Protein AF-A0A5D2G403-F1 (afdb_monomer_lite)

pLDDT: mean 74.38, std 17.52, range [27.95, 93.44]

Structure (mmCIF, N/CA/C/O backbone):
data_AF-A0A5D2G403-F1
#
_entry.id   AF-A0A5D2G403-F1
#
loop_
_atom_site.group_PDB
_atom_site.id
_atom_site.type_symbol
_atom_site.label_atom_id
_atom_site.label_alt_id
_atom_site.label_comp_id
_atom_site.label_asym_id
_atom_site.label_entity_id
_atom_site.label_seq_id
_atom_site.pdbx_PDB_ins_code
_atom_site.Cartn_x
_atom_site.Cartn_y
_atom_site.Cartn_z
_atom_site.occupancy
_atom_site.B_iso_or_equiv
_atom_site.auth_seq_id
_atom_site.auth_comp_id
_atom_site.auth_asym_id
_atom_site.auth_atom_id
_atom_site.pdbx_PDB_model_num
ATOM 1 N N . MET A 1 1 ? -9.309 14.735 -20.971 1.00 40.34 1 MET A N 1
ATOM 2 C CA . MET A 1 1 ? -8.995 13.509 -20.201 1.00 40.34 1 MET A CA 1
ATOM 3 C C . MET A 1 1 ? -7.645 12.989 -20.666 1.00 40.34 1 MET A C 1
ATOM 5 O O . MET A 1 1 ? -7.395 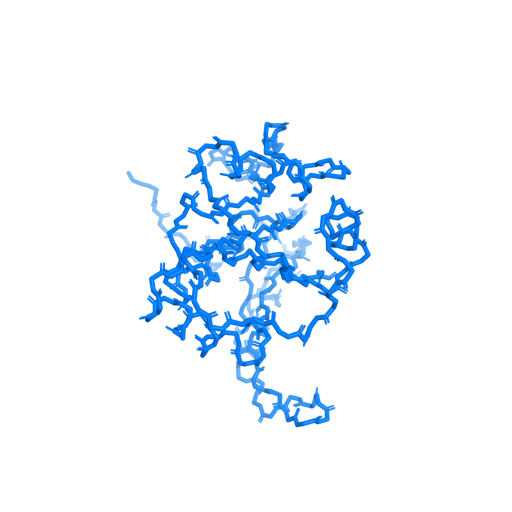13.043 -21.863 1.00 40.34 1 MET A O 1
ATOM 9 N N . ALA A 1 2 ? -6.773 12.537 -19.764 1.00 46.84 2 ALA A N 1
ATOM 10 C CA . ALA A 1 2 ? -5.504 11.928 -20.157 1.00 46.84 2 ALA A CA 1
ATOM 11 C C . ALA A 1 2 ? -5.764 10.572 -20.833 1.00 46.84 2 ALA A C 1
ATOM 13 O O . ALA A 1 2 ? -6.449 9.717 -20.271 1.00 46.84 2 ALA A O 1
ATOM 14 N N . THR A 1 3 ? -5.246 10.380 -22.043 1.00 65.69 3 THR A N 1
ATOM 15 C CA . THR A 1 3 ? -5.374 9.115 -22.775 1.00 65.69 3 THR A CA 1
ATOM 16 C C . THR A 1 3 ? -4.498 8.056 -22.111 1.00 65.69 3 THR A C 1
ATOM 18 O O . THR A 1 3 ? -3.290 8.256 -21.966 1.00 65.69 3 THR A O 1
ATOM 21 N N . LYS A 1 4 ? -5.090 6.927 -21.703 1.00 67.31 4 LYS A N 1
ATOM 22 C CA . LYS A 1 4 ? -4.345 5.783 -21.159 1.00 67.31 4 LYS A CA 1
ATOM 23 C C . LYS A 1 4 ? -3.376 5.267 -22.227 1.00 67.31 4 LYS A C 1
ATOM 25 O O . LYS A 1 4 ? -3.811 4.911 -23.317 1.00 67.31 4 LYS A O 1
ATOM 30 N N . LYS A 1 5 ? -2.087 5.215 -21.894 1.00 75.38 5 LYS A N 1
ATOM 31 C CA . LYS A 1 5 ? -1.041 4.590 -22.713 1.00 75.38 5 LYS A CA 1
ATOM 32 C C . LYS A 1 5 ? -0.608 3.275 -22.073 1.00 75.38 5 LYS A C 1
ATOM 34 O O . LYS A 1 5 ? -0.552 3.165 -20.848 1.00 75.38 5 LYS A O 1
ATOM 39 N N . SER A 1 6 ? -0.327 2.283 -22.897 1.00 78.12 6 SER A N 1
ATOM 40 C CA . SER A 1 6 ? 0.325 1.033 -22.525 1.00 78.12 6 SER A CA 1
ATOM 41 C C . SER A 1 6 ? 1.848 1.171 -22.616 1.00 78.12 6 SER A C 1
ATOM 43 O O . SER A 1 6 ? 2.363 2.110 -23.223 1.00 78.12 6 SER A O 1
ATOM 45 N N . ALA A 1 7 ? 2.586 0.217 -22.042 1.00 70.38 7 ALA A N 1
ATOM 46 C CA . ALA A 1 7 ? 4.041 0.181 -22.186 1.00 70.38 7 ALA A CA 1
ATOM 47 C C . ALA A 1 7 ? 4.474 0.089 -23.663 1.00 70.38 7 ALA A C 1
ATOM 49 O O . ALA A 1 7 ? 5.455 0.720 -24.043 1.00 70.38 7 ALA A O 1
ATOM 50 N N . GLY A 1 8 ? 3.708 -0.619 -24.505 1.00 77.12 8 GLY A N 1
ATOM 51 C CA . GLY A 1 8 ? 3.977 -0.738 -25.943 1.00 77.12 8 GLY A CA 1
ATOM 52 C C . GLY A 1 8 ? 3.787 0.562 -26.731 1.00 77.12 8 GLY A C 1
ATOM 53 O O . GLY A 1 8 ? 4.358 0.713 -27.806 1.00 77.12 8 GLY A O 1
ATOM 54 N N . ASP A 1 9 ? 3.050 1.535 -26.186 1.00 81.62 9 ASP A N 1
ATOM 55 C CA . ASP A 1 9 ? 2.893 2.857 -26.808 1.00 81.62 9 ASP A CA 1
ATOM 56 C C . ASP A 1 9 ? 4.116 3.765 -26.570 1.00 81.62 9 ASP A C 1
ATOM 58 O O . ASP A 1 9 ? 4.242 4.833 -27.181 1.00 81.62 9 ASP A O 1
ATOM 62 N N . LEU A 1 10 ? 5.022 3.370 -25.667 1.00 79.62 10 LEU A N 1
ATOM 63 C CA . LEU A 1 10 ? 6.236 4.107 -25.334 1.00 79.62 10 LEU A CA 1
ATOM 64 C C . LEU A 1 10 ? 7.380 3.657 -26.253 1.00 79.62 10 LEU A C 1
ATOM 66 O O . LEU A 1 10 ? 7.892 2.545 -26.140 1.00 79.62 10 LEU A O 1
ATOM 70 N N . LYS A 1 11 ? 7.788 4.549 -27.163 1.00 80.56 11 LYS A N 1
ATOM 71 C CA . LYS A 1 11 ? 8.945 4.354 -28.054 1.00 80.56 11 LYS A CA 1
ATOM 72 C C . LYS A 1 11 ? 10.267 4.524 -27.295 1.00 80.56 11 LYS A C 1
ATOM 74 O O . LYS A 1 11 ? 10.297 5.188 -26.261 1.00 80.56 11 LYS A O 1
ATOM 79 N N . GLU A 1 12 ? 11.372 4.032 -27.864 1.00 73.25 12 GLU A N 1
ATOM 80 C CA . GLU A 1 12 ? 12.723 4.099 -27.267 1.00 73.25 12 GLU A CA 1
ATOM 81 C C . GLU A 1 12 ? 13.095 5.507 -26.769 1.00 73.25 12 GLU A C 1
ATOM 83 O O . GLU A 1 12 ? 13.557 5.665 -25.643 1.00 73.25 12 GLU A O 1
ATOM 88 N N . ALA A 1 13 ? 12.799 6.552 -27.550 1.00 73.12 13 ALA A N 1
ATOM 89 C CA . ALA A 1 13 ? 13.065 7.943 -27.172 1.00 73.12 13 ALA A CA 1
ATOM 90 C C . ALA A 1 13 ? 12.360 8.389 -25.870 1.00 73.12 13 ALA A C 1
ATOM 92 O O . ALA A 1 13 ? 12.846 9.284 -25.184 1.00 73.12 13 ALA A O 1
ATOM 93 N N . GLY A 1 14 ? 11.225 7.774 -25.520 1.00 75.19 14 GLY A N 1
ATOM 94 C CA . GLY A 1 14 ? 10.492 8.044 -24.281 1.00 75.19 14 GLY A CA 1
ATOM 95 C C . GLY A 1 14 ? 10.965 7.226 -23.075 1.00 75.19 14 GLY A C 1
ATOM 96 O O . GLY A 1 14 ? 10.566 7.533 -21.955 1.00 75.19 14 GLY A O 1
ATOM 97 N N . LEU A 1 15 ? 11.797 6.203 -23.288 1.00 82.19 15 LEU A N 1
ATOM 98 C CA . LEU A 1 15 ? 12.206 5.225 -22.272 1.00 82.19 15 LEU A CA 1
ATOM 99 C C . LEU A 1 15 ? 13.702 5.288 -21.946 1.00 82.19 15 LEU A C 1
ATOM 101 O O . LEU A 1 15 ? 14.100 5.079 -20.796 1.00 82.19 15 LEU A O 1
ATOM 105 N N . LYS A 1 16 ? 14.538 5.609 -22.934 1.00 87.12 16 LYS A N 1
ATOM 106 C CA . LYS A 1 16 ? 15.994 5.591 -22.809 1.00 87.12 16 LYS A CA 1
ATOM 107 C C . LYS A 1 16 ? 16.488 6.576 -21.752 1.00 87.12 16 LYS A C 1
ATOM 109 O O . LYS A 1 16 ? 16.200 7.770 -21.807 1.00 87.12 16 LYS A O 1
ATOM 114 N N . GLY A 1 17 ? 17.239 6.066 -20.777 1.00 80.12 17 GLY A N 1
ATOM 115 C CA . GLY A 1 17 ? 17.805 6.847 -19.676 1.00 80.12 17 GLY A CA 1
ATOM 116 C C . GLY A 1 17 ? 16.789 7.317 -18.629 1.00 80.12 17 GLY A C 1
ATOM 117 O O . GLY A 1 17 ? 17.172 8.024 -17.698 1.00 80.12 17 GLY A O 1
ATOM 118 N N . LYS A 1 18 ? 15.508 6.941 -18.748 1.00 78.88 18 LYS A N 1
ATOM 119 C CA . LYS A 1 18 ? 14.467 7.298 -17.778 1.00 78.88 18 LYS A CA 1
ATOM 120 C C . LYS A 1 18 ? 14.415 6.291 -16.632 1.00 78.88 18 LYS A C 1
ATOM 122 O O . LYS A 1 18 ? 14.579 5.089 -16.839 1.00 78.88 18 LYS A O 1
ATOM 127 N N . ASN A 1 19 ? 14.133 6.793 -15.432 1.00 78.56 19 ASN A N 1
ATOM 128 C CA . ASN A 1 19 ? 13.726 5.963 -14.303 1.00 78.56 19 ASN A CA 1
ATOM 129 C C . ASN A 1 19 ? 12.217 5.725 -14.413 1.00 78.56 19 ASN A C 1
ATOM 131 O O . ASN A 1 19 ? 11.447 6.685 -14.423 1.00 78.56 19 ASN A O 1
ATOM 135 N N . VAL A 1 20 ? 11.800 4.467 -14.513 1.00 78.62 20 VAL A N 1
ATOM 136 C CA . VAL A 1 20 ? 10.396 4.076 -14.659 1.00 78.62 20 VAL A CA 1
ATOM 137 C C . VAL A 1 20 ? 9.969 3.337 -13.398 1.00 78.62 20 VAL A C 1
ATOM 139 O O . VAL A 1 20 ? 10.452 2.241 -13.115 1.00 78.62 20 VAL A O 1
ATOM 142 N N . PHE A 1 21 ? 9.062 3.950 -12.639 1.00 75.75 21 PHE A N 1
ATOM 143 C CA . PHE A 1 21 ? 8.428 3.318 -11.488 1.00 75.75 21 PHE A CA 1
ATOM 144 C C . PHE A 1 21 ? 7.306 2.399 -11.974 1.00 75.75 21 PHE A C 1
ATOM 146 O O . PHE A 1 21 ? 6.324 2.859 -12.559 1.00 75.75 21 PHE A O 1
ATOM 153 N N . VAL A 1 22 ? 7.462 1.095 -11.757 1.00 77.19 22 VAL A N 1
ATOM 154 C CA . VAL A 1 22 ? 6.517 0.076 -12.207 1.00 77.19 22 VAL A CA 1
ATOM 155 C C . VAL A 1 22 ? 5.889 -0.572 -10.992 1.00 77.19 22 VAL A C 1
ATOM 157 O O . VAL A 1 22 ? 6.521 -1.319 -10.243 1.00 77.19 22 VAL A O 1
ATOM 160 N N . ARG A 1 23 ? 4.597 -0.311 -10.837 1.00 77.25 23 ARG A N 1
ATOM 161 C CA . ARG A 1 23 ? 3.779 -1.060 -9.904 1.00 77.25 23 ARG A CA 1
ATOM 162 C C . ARG A 1 23 ? 3.480 -2.434 -10.497 1.00 77.25 23 ARG A C 1
ATOM 164 O O . ARG A 1 23 ? 2.866 -2.530 -11.557 1.00 77.25 23 ARG A O 1
ATOM 171 N N . VAL A 1 24 ? 3.892 -3.473 -9.790 1.00 74.56 24 VAL A N 1
ATOM 172 C CA . VAL A 1 24 ? 3.646 -4.875 -10.124 1.00 74.56 24 VAL A CA 1
ATOM 173 C C . VAL A 1 24 ? 2.768 -5.508 -9.051 1.00 74.56 24 VAL A C 1
ATOM 175 O O . VAL A 1 24 ? 2.724 -5.056 -7.908 1.00 74.56 24 VAL A O 1
ATOM 178 N N . ASP A 1 25 ? 2.026 -6.534 -9.439 1.00 78.31 25 ASP A N 1
ATOM 179 C CA . ASP A 1 25 ? 1.288 -7.373 -8.506 1.00 78.31 25 ASP A CA 1
ATOM 180 C C . ASP A 1 25 ? 2.111 -8.640 -8.268 1.00 78.31 25 ASP A C 1
ATOM 182 O O . ASP A 1 25 ? 2.150 -9.532 -9.106 1.00 78.31 25 ASP A O 1
ATOM 186 N N . LEU A 1 26 ? 2.831 -8.678 -7.152 1.00 77.81 26 LEU A N 1
ATOM 187 C CA . LEU A 1 26 ? 3.581 -9.843 -6.677 1.00 77.81 26 LEU A CA 1
ATOM 188 C C . LEU A 1 26 ? 2.896 -10.467 -5.454 1.00 77.81 26 LEU A C 1
ATOM 190 O O . LEU A 1 26 ? 3.554 -11.143 -4.669 1.00 77.81 26 LEU A O 1
ATOM 194 N N . ASN A 1 27 ? 1.590 -10.232 -5.269 1.00 75.75 27 ASN A N 1
ATOM 195 C CA . ASN A 1 27 ? 0.802 -10.887 -4.229 1.00 75.75 27 ASN A CA 1
ATOM 196 C C . ASN A 1 27 ? 0.513 -12.338 -4.644 1.00 75.75 27 ASN A C 1
ATOM 198 O O . ASN A 1 27 ? -0.571 -12.667 -5.132 1.00 75.75 27 ASN A O 1
ATOM 202 N N . VAL A 1 28 ? 1.539 -13.180 -4.545 1.00 79.56 28 VAL A N 1
ATOM 203 C CA . VAL A 1 28 ? 1.495 -14.597 -4.910 1.00 79.56 28 VAL A CA 1
ATOM 204 C C . VAL A 1 28 ? 1.153 -15.458 -3.695 1.00 79.56 28 VAL A C 1
ATOM 206 O O . VAL A 1 28 ? 1.572 -15.133 -2.584 1.00 79.56 28 VAL A O 1
ATOM 209 N N . PRO A 1 29 ? 0.393 -16.551 -3.874 1.00 78.25 29 PRO A N 1
ATOM 210 C CA . PRO A 1 29 ? 0.098 -17.463 -2.782 1.00 78.25 29 PRO A CA 1
ATOM 211 C C . PRO A 1 29 ? 1.377 -18.166 -2.317 1.00 78.25 29 PRO A C 1
ATOM 213 O O . PRO A 1 29 ? 2.165 -18.669 -3.127 1.00 78.25 29 PRO A O 1
ATOM 216 N N . LEU A 1 30 ? 1.556 -18.216 -1.000 1.00 83.25 30 LEU A N 1
ATOM 217 C CA . LEU A 1 30 ? 2.673 -18.883 -0.339 1.00 83.25 30 LEU A CA 1
ATOM 218 C C . LEU A 1 30 ? 2.167 -20.097 0.449 1.00 83.25 30 LEU A C 1
ATOM 220 O O . LEU A 1 30 ? 1.043 -20.067 0.953 1.00 83.25 30 LEU A O 1
ATOM 224 N N . ASP A 1 31 ? 2.982 -21.146 0.546 1.00 82.12 31 ASP A N 1
ATOM 225 C CA . ASP A 1 31 ? 2.748 -22.249 1.485 1.00 82.12 31 ASP A CA 1
ATOM 226 C C . ASP A 1 31 ? 3.193 -21.881 2.916 1.00 82.12 31 ASP A C 1
ATOM 228 O O . ASP A 1 31 ? 3.718 -20.792 3.166 1.00 82.12 31 ASP A O 1
ATOM 232 N N . ASP A 1 32 ? 3.008 -22.804 3.862 1.00 83.56 32 ASP A N 1
ATOM 233 C CA . ASP A 1 32 ? 3.380 -22.614 5.274 1.00 83.56 32 ASP A CA 1
ATOM 234 C C . ASP A 1 32 ? 4.891 -22.387 5.490 1.00 83.56 32 ASP A C 1
ATOM 236 O O . ASP A 1 32 ? 5.302 -21.874 6.531 1.00 83.56 32 ASP A O 1
ATOM 240 N N . ASN A 1 33 ? 5.724 -22.739 4.508 1.00 87.00 33 ASN A N 1
ATOM 241 C CA . ASN A 1 33 ? 7.172 -22.539 4.518 1.00 87.00 33 ASN A CA 1
ATOM 242 C C . ASN A 1 33 ? 7.596 -21.292 3.723 1.00 87.00 33 ASN A C 1
ATOM 244 O O . ASN A 1 33 ? 8.784 -21.117 3.450 1.00 87.00 33 ASN A O 1
ATOM 248 N N . PHE A 1 34 ? 6.646 -20.426 3.356 1.00 76.62 34 PHE A N 1
ATOM 249 C CA . PHE A 1 34 ? 6.857 -19.231 2.538 1.00 76.62 34 PHE A CA 1
ATOM 250 C C . PHE A 1 34 ? 7.357 -19.512 1.108 1.00 76.62 34 PHE A C 1
ATOM 252 O O . PHE A 1 34 ? 7.894 -18.613 0.455 1.00 76.62 34 PHE A O 1
ATOM 259 N N . ASN A 1 35 ? 7.155 -20.722 0.573 1.00 86.44 35 ASN A N 1
ATOM 260 C CA . ASN A 1 35 ? 7.441 -21.010 -0.834 1.00 86.44 35 ASN A CA 1
ATOM 261 C C . ASN A 1 35 ? 6.303 -20.526 -1.731 1.00 86.44 35 ASN A C 1
ATOM 263 O O . ASN A 1 35 ? 5.127 -20.674 -1.404 1.00 86.44 35 ASN A O 1
ATOM 267 N N . ILE A 1 36 ? 6.649 -20.011 -2.911 1.00 87.25 36 ILE A N 1
ATOM 268 C CA . ILE A 1 36 ? 5.673 -19.607 -3.929 1.00 87.25 36 ILE A CA 1
ATOM 269 C C . ILE A 1 36 ? 4.979 -20.853 -4.485 1.00 87.25 36 ILE A C 1
ATOM 271 O O . ILE A 1 36 ? 5.630 -21.729 -5.050 1.00 87.25 36 ILE A O 1
ATOM 275 N N . THR A 1 37 ? 3.653 -20.905 -4.363 1.00 90.88 37 THR A N 1
ATOM 276 C CA . THR A 1 37 ? 2.830 -22.024 -4.864 1.00 90.88 37 THR A CA 1
ATOM 277 C C . THR A 1 37 ? 2.240 -21.761 -6.251 1.00 90.88 37 THR A C 1
ATOM 279 O O . THR A 1 37 ? 1.934 -22.704 -6.976 1.00 90.88 37 THR A O 1
ATOM 282 N N . ASP A 1 38 ? 2.132 -20.491 -6.649 1.00 89.38 38 ASP A N 1
ATOM 283 C CA . ASP A 1 38 ? 1.747 -20.058 -7.996 1.00 89.38 38 ASP A CA 1
ATOM 284 C C . ASP A 1 38 ? 2.480 -18.757 -8.361 1.00 89.38 38 ASP A C 1
ATOM 286 O O . ASP A 1 38 ? 2.323 -17.722 -7.712 1.00 89.38 38 ASP A O 1
ATOM 290 N N . ASP A 1 39 ? 3.283 -18.800 -9.423 1.00 89.44 39 ASP A N 1
ATOM 291 C CA . ASP A 1 39 ? 4.123 -17.696 -9.893 1.00 89.44 39 ASP A CA 1
ATOM 292 C C . ASP A 1 39 ? 3.493 -16.885 -11.044 1.00 89.44 39 ASP A C 1
ATOM 294 O O . ASP A 1 39 ? 4.145 -16.007 -11.621 1.00 89.44 39 ASP A O 1
ATOM 298 N N . THR A 1 40 ? 2.232 -17.157 -11.402 1.00 88.44 40 THR A N 1
ATOM 299 C CA . THR A 1 40 ? 1.565 -16.580 -12.581 1.00 88.44 40 THR A CA 1
ATOM 300 C C . THR A 1 40 ? 1.646 -15.052 -12.606 1.00 88.44 40 THR A C 1
ATOM 302 O O . THR A 1 40 ? 1.927 -14.459 -13.652 1.00 88.44 40 THR A O 1
ATOM 305 N N . ARG A 1 41 ? 1.478 -14.395 -11.450 1.00 81.81 41 ARG A N 1
ATOM 306 C CA . ARG A 1 41 ? 1.555 -12.926 -11.346 1.00 81.81 41 ARG A CA 1
ATOM 307 C C . ARG A 1 41 ? 2.970 -12.385 -11.564 1.00 81.81 41 ARG A C 1
ATOM 309 O O . ARG A 1 41 ? 3.145 -11.366 -12.231 1.00 81.81 41 ARG A O 1
ATOM 316 N N . ILE A 1 42 ? 3.986 -13.108 -11.089 1.00 82.25 42 ILE A N 1
ATOM 317 C CA . ILE A 1 42 ? 5.397 -12.768 -11.319 1.00 82.25 42 ILE A CA 1
ATOM 318 C C . ILE A 1 42 ? 5.689 -12.844 -12.818 1.00 82.25 42 ILE A C 1
ATOM 320 O O . ILE A 1 42 ? 6.163 -11.870 -13.407 1.00 82.25 42 ILE A O 1
ATOM 324 N N . ARG A 1 43 ? 5.338 -13.962 -13.469 1.00 84.94 43 ARG A N 1
ATOM 325 C CA . ARG A 1 43 ? 5.552 -14.145 -14.915 1.00 84.94 43 ARG A CA 1
ATOM 326 C C . ARG A 1 43 ? 4.811 -13.104 -15.755 1.00 84.94 43 ARG A C 1
ATOM 328 O O . ARG A 1 43 ? 5.362 -12.645 -16.757 1.00 84.94 43 ARG A O 1
ATOM 335 N N . ALA A 1 44 ? 3.625 -12.669 -15.328 1.00 83.94 44 ALA A N 1
ATOM 336 C CA . ALA A 1 44 ? 2.882 -11.599 -15.991 1.00 83.94 44 ALA A CA 1
ATOM 337 C C . ALA A 1 44 ? 3.634 -10.252 -15.981 1.00 83.94 44 ALA A C 1
ATOM 339 O O . ALA A 1 44 ? 3.593 -9.520 -16.971 1.00 83.94 44 ALA A O 1
ATOM 340 N N . ALA A 1 45 ? 4.369 -9.936 -14.910 1.00 85.06 45 ALA A N 1
ATOM 341 C CA . ALA A 1 45 ? 5.158 -8.707 -14.814 1.00 85.06 45 ALA A CA 1
ATOM 342 C C . ALA A 1 45 ? 6.456 -8.748 -15.646 1.00 85.06 45 ALA A C 1
ATOM 344 O O . ALA A 1 45 ? 6.895 -7.719 -16.170 1.00 85.06 45 ALA A O 1
ATOM 345 N N . VAL A 1 46 ? 7.062 -9.931 -15.809 1.00 87.81 46 VAL A N 1
ATOM 346 C CA . VAL A 1 46 ? 8.378 -10.108 -16.456 1.00 87.81 46 VAL A CA 1
ATOM 347 C C . VAL A 1 46 ? 8.424 -9.535 -17.875 1.00 87.81 46 VAL A C 1
ATOM 349 O O . VAL A 1 46 ? 9.432 -8.938 -18.254 1.00 87.81 46 VAL A O 1
ATOM 352 N N . SER A 1 47 ? 7.356 -9.681 -18.663 1.00 86.62 47 SER A N 1
ATOM 353 C CA . SER A 1 47 ? 7.318 -9.196 -20.052 1.00 86.62 47 SER A CA 1
ATOM 354 C C . SER A 1 47 ? 7.478 -7.672 -20.136 1.00 86.62 47 SER A C 1
ATOM 356 O O . SER A 1 47 ? 8.261 -7.170 -20.942 1.00 86.62 47 SER A O 1
ATOM 358 N N . THR A 1 48 ? 6.809 -6.936 -19.244 1.00 86.75 48 THR A N 1
ATOM 359 C CA . THR A 1 48 ? 6.860 -5.468 -19.186 1.00 86.75 48 THR A CA 1
ATOM 360 C C . THR A 1 48 ? 8.210 -4.985 -18.666 1.00 86.75 48 THR A C 1
ATOM 362 O O . THR A 1 48 ? 8.782 -4.042 -19.208 1.00 86.75 48 THR A O 1
ATOM 365 N N . ILE A 1 49 ? 8.768 -5.666 -17.663 1.00 87.00 49 ILE A N 1
ATOM 366 C CA . ILE A 1 49 ? 10.088 -5.338 -17.105 1.00 87.00 49 ILE A CA 1
ATOM 367 C C . ILE A 1 49 ? 11.170 -5.501 -18.174 1.00 87.00 49 ILE A C 1
ATOM 369 O O . ILE A 1 49 ? 11.951 -4.578 -18.408 1.00 87.00 49 ILE A O 1
ATOM 373 N N . LYS A 1 50 ? 11.171 -6.642 -18.878 1.00 89.44 50 LYS A N 1
ATOM 374 C CA . LYS A 1 50 ? 12.105 -6.906 -19.981 1.00 89.44 50 LYS A CA 1
ATOM 375 C C . LYS A 1 50 ? 11.973 -5.873 -21.095 1.00 89.44 50 LYS A C 1
ATOM 377 O O . LYS A 1 50 ? 12.991 -5.414 -21.602 1.00 89.44 50 LYS A O 1
ATOM 382 N N . TYR A 1 51 ? 10.747 -5.479 -21.441 1.00 89.69 51 TYR A N 1
ATOM 383 C CA . TYR A 1 51 ? 10.510 -4.439 -22.440 1.00 89.69 51 TYR A CA 1
ATOM 384 C C . TYR A 1 51 ? 11.143 -3.102 -22.031 1.00 89.69 51 TYR A C 1
ATOM 386 O O . TYR A 1 51 ? 11.918 -2.535 -22.797 1.00 89.69 51 TYR A O 1
ATOM 394 N N . LEU A 1 52 ? 10.875 -2.618 -20.816 1.00 87.75 52 LEU A N 1
ATOM 395 C CA . LEU A 1 52 ? 11.396 -1.334 -20.331 1.00 87.75 52 LEU A CA 1
ATOM 396 C C . LEU A 1 52 ? 12.928 -1.333 -20.238 1.00 87.75 52 LEU A C 1
ATOM 398 O O . LEU A 1 52 ? 13.580 -0.396 -20.701 1.00 87.75 52 LEU A O 1
ATOM 402 N N . MET A 1 53 ? 13.510 -2.407 -19.698 1.00 86.19 53 MET A N 1
ATOM 403 C CA . MET A 1 53 ? 14.965 -2.562 -19.613 1.00 86.19 53 MET A CA 1
ATOM 404 C C . MET A 1 53 ? 15.612 -2.647 -21.001 1.00 86.19 53 MET A C 1
ATOM 406 O O . MET A 1 53 ? 16.633 -2.005 -21.237 1.00 86.19 53 MET A O 1
ATOM 410 N N . GLY A 1 54 ? 14.999 -3.381 -21.937 1.00 89.62 54 GLY A N 1
ATOM 411 C CA . GLY A 1 54 ? 15.471 -3.501 -23.320 1.00 89.62 54 GLY A CA 1
ATOM 412 C C . GLY A 1 54 ? 15.491 -2.172 -24.083 1.00 89.62 54 GLY A C 1
ATOM 413 O O . GLY A 1 54 ? 16.305 -2.002 -24.982 1.00 89.62 54 GLY A O 1
ATOM 414 N N . HIS A 1 55 ? 14.662 -1.205 -23.679 1.00 90.38 55 HIS A N 1
ATOM 415 C CA . HIS A 1 55 ? 14.624 0.153 -24.239 1.00 90.38 55 HIS A CA 1
ATOM 416 C C . HIS A 1 55 ? 15.443 1.171 -23.422 1.00 90.38 55 HIS A C 1
ATOM 418 O O . HIS A 1 55 ? 15.295 2.383 -23.592 1.00 90.38 55 HIS A O 1
ATOM 424 N N . GLY A 1 56 ? 16.324 0.700 -22.535 1.00 83.56 56 GLY A N 1
ATOM 425 C CA . GLY A 1 56 ? 17.284 1.537 -21.815 1.00 83.56 56 GLY A CA 1
ATOM 426 C C . GLY A 1 56 ? 16.712 2.300 -20.620 1.00 83.56 56 GLY A C 1
ATOM 427 O O . GLY A 1 56 ? 17.341 3.263 -20.173 1.00 83.56 56 GLY A O 1
ATOM 428 N N . SER A 1 57 ? 15.544 1.912 -20.101 1.00 85.56 57 SER A N 1
ATOM 429 C CA . SER A 1 57 ? 15.026 2.438 -18.834 1.00 85.56 57 SER A CA 1
ATOM 430 C C . SER A 1 57 ? 15.677 1.764 -17.627 1.00 85.56 57 SER A C 1
ATOM 432 O O . SER A 1 57 ? 15.979 0.570 -17.642 1.00 85.56 57 SER A O 1
ATOM 434 N N . LYS A 1 58 ? 15.804 2.512 -16.530 1.00 82.25 58 LYS A N 1
ATOM 435 C CA . LYS A 1 58 ? 16.051 1.958 -15.194 1.00 82.25 58 LYS A CA 1
ATOM 436 C C . LYS A 1 58 ? 14.702 1.690 -14.533 1.00 82.25 58 LYS A C 1
ATOM 438 O O . LYS A 1 58 ? 13.908 2.613 -14.373 1.00 82.25 58 LYS A O 1
ATOM 443 N N . VAL A 1 59 ? 14.423 0.440 -14.180 1.00 80.38 59 VAL A N 1
ATOM 444 C CA . VAL A 1 59 ? 13.117 0.029 -13.644 1.00 80.38 59 VAL A CA 1
ATOM 445 C C . VAL A 1 59 ? 13.173 -0.040 -12.120 1.00 80.38 59 VAL A C 1
ATOM 447 O O . VAL A 1 59 ? 14.039 -0.710 -11.566 1.00 80.38 59 VAL A O 1
ATOM 450 N N . ILE A 1 60 ? 12.237 0.634 -11.452 1.00 76.00 60 ILE A N 1
ATOM 451 C CA . ILE A 1 60 ? 12.023 0.556 -10.001 1.00 76.00 60 ILE A CA 1
ATOM 452 C C . ILE A 1 60 ? 10.716 -0.203 -9.786 1.00 76.00 60 ILE A C 1
ATOM 454 O O . ILE A 1 60 ? 9.660 0.276 -10.199 1.00 76.00 60 ILE A O 1
ATOM 458 N N . LEU A 1 61 ? 10.788 -1.394 -9.191 1.00 75.12 61 LEU A N 1
ATOM 459 C CA . LEU A 1 61 ? 9.616 -2.229 -8.937 1.00 75.12 61 LEU A CA 1
ATOM 460 C C . LEU A 1 61 ? 9.017 -1.943 -7.575 1.00 75.12 61 LEU A C 1
ATOM 462 O O . LEU A 1 61 ? 9.718 -1.656 -6.610 1.00 75.12 61 LEU A O 1
ATOM 466 N N . SER A 1 62 ? 7.704 -2.081 -7.509 1.00 69.88 62 SER A N 1
ATOM 467 C CA . SER A 1 62 ? 6.962 -1.926 -6.276 1.00 69.88 62 SER A CA 1
ATOM 468 C C . SER A 1 62 ? 5.739 -2.836 -6.300 1.00 69.88 62 SER A C 1
ATOM 470 O O . SER A 1 62 ? 4.958 -2.803 -7.251 1.00 69.88 62 SER A O 1
ATOM 472 N N . SER A 1 63 ? 5.585 -3.661 -5.268 1.00 62.09 63 SER A N 1
ATOM 473 C CA . SER A 1 63 ? 4.445 -4.560 -5.067 1.00 62.09 63 SER A CA 1
ATOM 474 C C . SER A 1 63 ? 3.916 -4.411 -3.652 1.00 62.09 63 SER A C 1
ATOM 476 O O . SER A 1 63 ? 4.609 -3.886 -2.799 1.00 62.09 63 SER A O 1
ATOM 478 N N . HIS A 1 64 ? 2.709 -4.892 -3.394 1.00 70.81 64 HIS A N 1
ATOM 479 C CA . HIS A 1 64 ? 2.142 -5.025 -2.058 1.00 70.81 64 HIS A CA 1
ATOM 480 C C . HIS A 1 64 ? 1.886 -6.512 -1.804 1.00 70.81 64 HIS A C 1
ATOM 482 O O . HIS A 1 64 ? 1.404 -7.210 -2.695 1.00 70.81 64 HIS A O 1
ATOM 488 N N . LEU A 1 65 ? 2.207 -6.984 -0.604 1.00 65.06 65 LEU A N 1
ATOM 489 C CA . LEU A 1 65 ? 1.825 -8.305 -0.118 1.00 65.06 65 LEU A CA 1
ATOM 490 C C . LEU A 1 65 ? 0.960 -8.087 1.121 1.00 65.06 65 LEU A C 1
ATOM 492 O O . LEU A 1 65 ? 1.364 -7.380 2.041 1.00 65.06 65 LEU A O 1
ATOM 496 N N . ILE A 1 66 ? -0.255 -8.631 1.117 1.00 71.81 66 ILE A N 1
ATOM 497 C CA . ILE A 1 66 ? -1.142 -8.558 2.282 1.00 71.81 66 ILE A CA 1
ATOM 498 C C . ILE A 1 66 ? -0.871 -9.800 3.118 1.00 71.81 66 ILE A C 1
ATOM 500 O O . ILE A 1 66 ? -0.921 -10.910 2.590 1.00 71.81 66 ILE A O 1
ATOM 504 N N . SER A 1 67 ? -0.600 -9.630 4.412 1.00 74.00 67 SER A N 1
ATOM 505 C CA . SER A 1 67 ? -0.359 -10.777 5.285 1.00 74.00 67 SER A CA 1
ATOM 506 C C . SER A 1 67 ? -1.574 -11.712 5.302 1.00 74.00 67 SER A C 1
ATOM 508 O O . SER A 1 67 ? -2.718 -11.233 5.363 1.00 74.00 67 SER A O 1
ATOM 510 N N . PRO A 1 68 ? -1.356 -13.039 5.297 1.00 72.06 68 PRO A N 1
ATOM 511 C CA . PRO A 1 68 ? -2.435 -14.004 5.453 1.00 72.06 68 PRO A CA 1
ATOM 512 C C . PRO A 1 68 ? -3.321 -13.681 6.665 1.00 72.06 68 PRO A C 1
ATOM 514 O O . PRO A 1 68 ? -2.839 -13.296 7.729 1.00 72.06 68 PRO A O 1
ATOM 517 N N . GLY A 1 69 ? -4.639 -13.811 6.500 1.00 77.06 69 GLY A N 1
ATOM 518 C CA . GLY A 1 69 ? -5.620 -13.582 7.568 1.00 77.06 69 GLY A CA 1
ATOM 519 C C . GLY A 1 69 ? -6.049 -12.125 7.795 1.00 77.06 69 GLY A C 1
ATOM 520 O O . GLY A 1 69 ? -7.051 -11.907 8.477 1.00 77.06 69 GLY A O 1
ATOM 521 N N . ILE A 1 70 ? -5.385 -11.128 7.193 1.00 82.31 70 ILE A N 1
ATOM 522 C CA . ILE A 1 70 ? -5.765 -9.711 7.363 1.00 82.31 70 ILE A CA 1
ATOM 523 C C . ILE A 1 70 ? -7.155 -9.413 6.811 1.00 82.31 70 ILE A C 1
ATOM 525 O O . ILE A 1 70 ? -7.928 -8.709 7.456 1.00 82.31 70 ILE A O 1
ATOM 529 N N . GLU A 1 71 ? -7.515 -9.975 5.659 1.00 84.12 71 GLU A N 1
ATOM 530 C CA . GLU A 1 71 ? -8.847 -9.763 5.088 1.00 84.12 71 GLU A CA 1
ATOM 531 C C . GLU A 1 71 ? -9.953 -10.253 6.037 1.00 84.12 71 GLU A C 1
ATOM 533 O O . GLU A 1 71 ? -10.930 -9.548 6.294 1.00 84.12 71 GLU A O 1
ATOM 538 N N . GLU A 1 72 ? -9.763 -11.436 6.622 1.00 84.50 72 GLU A N 1
ATOM 539 C CA . GLU A 1 72 ? -10.694 -12.033 7.578 1.00 84.50 72 GLU A CA 1
ATOM 540 C C . GLU A 1 72 ? -10.753 -11.248 8.897 1.00 84.50 72 GLU A C 1
ATOM 542 O O . GLU A 1 72 ? -11.832 -11.031 9.455 1.00 84.50 72 GLU A O 1
ATOM 547 N N . LEU A 1 73 ? -9.607 -10.761 9.382 1.00 83.56 73 LEU A N 1
ATOM 548 C CA . LEU A 1 73 ? -9.540 -9.880 10.546 1.00 83.56 73 LEU A CA 1
ATOM 549 C C . LEU A 1 73 ? -10.327 -8.585 10.306 1.00 83.56 73 LEU A C 1
ATOM 551 O O . LEU A 1 73 ? -11.175 -8.226 11.123 1.00 83.56 73 LEU A O 1
ATOM 555 N N . VAL A 1 74 ? -10.096 -7.905 9.179 1.00 85.44 74 VAL A N 1
ATOM 556 C CA . VAL A 1 74 ? -10.790 -6.654 8.835 1.00 85.44 74 VAL A CA 1
ATOM 557 C C . VAL A 1 74 ? -12.296 -6.883 8.711 1.00 85.44 74 VAL A C 1
ATOM 559 O O . VAL A 1 74 ? -13.072 -6.083 9.236 1.00 85.44 74 VAL A O 1
ATOM 562 N N . LYS A 1 75 ? -12.730 -7.992 8.096 1.00 88.88 75 LYS A N 1
ATOM 563 C CA . LYS A 1 75 ? -14.152 -8.378 8.039 1.00 88.88 75 LYS A CA 1
ATOM 564 C C . LYS A 1 75 ? -14.752 -8.531 9.438 1.00 88.88 75 LYS A C 1
ATOM 566 O O . LYS A 1 75 ? -15.796 -7.942 9.720 1.00 88.88 75 LYS A O 1
ATOM 571 N N . LYS A 1 76 ? -14.077 -9.255 10.336 1.00 87.44 76 LYS A N 1
ATOM 572 C CA . LYS A 1 76 ? -14.521 -9.453 11.729 1.00 87.44 76 LYS A CA 1
ATOM 573 C C . LYS A 1 76 ? -14.584 -8.152 12.526 1.00 87.44 76 LYS A C 1
ATOM 575 O O . LYS A 1 76 ? -15.527 -7.962 13.290 1.00 87.44 76 LYS A O 1
ATOM 580 N N . LEU A 1 77 ? -13.612 -7.257 12.353 1.00 86.12 77 LEU A N 1
ATOM 581 C CA . LEU A 1 77 ? -13.597 -5.945 13.006 1.00 86.12 77 LEU A CA 1
ATOM 582 C C . LEU A 1 77 ? -14.758 -5.072 12.514 1.00 86.12 77 LEU A C 1
ATOM 584 O O . LEU A 1 77 ? -15.528 -4.547 13.317 1.00 86.12 77 LEU A O 1
ATOM 588 N N . LYS A 1 78 ? -14.967 -4.999 11.198 1.00 87.06 78 LYS A N 1
ATOM 589 C CA . LYS A 1 78 ? -16.092 -4.256 10.615 1.00 87.06 78 LYS A CA 1
ATOM 590 C C . LYS A 1 78 ? -17.447 -4.792 11.060 1.00 87.06 78 LYS A C 1
ATOM 592 O O . LYS A 1 78 ? -18.321 -4.003 11.401 1.00 87.06 78 LYS A O 1
ATOM 597 N N . ALA A 1 79 ? -17.610 -6.115 11.137 1.00 89.94 79 ALA A N 1
ATOM 598 C CA . ALA A 1 79 ? -18.830 -6.741 11.654 1.00 89.94 79 ALA A CA 1
ATOM 599 C C . ALA A 1 79 ? -19.124 -6.367 13.121 1.00 89.94 79 ALA A C 1
ATOM 601 O O . ALA A 1 79 ? -20.271 -6.417 13.556 1.00 89.94 79 ALA A O 1
ATOM 602 N N . ARG A 1 80 ? -18.100 -5.958 13.880 1.00 88.19 80 ARG A N 1
ATOM 603 C CA . ARG A 1 80 ? -18.210 -5.442 15.255 1.00 88.19 80 ARG A CA 1
ATOM 604 C C . ARG A 1 80 ? -18.342 -3.919 15.323 1.00 88.19 80 ARG A C 1
ATOM 606 O O . ARG A 1 80 ? -18.295 -3.358 16.414 1.00 88.19 80 ARG A O 1
ATOM 613 N N . ASN A 1 81 ? -18.516 -3.254 14.179 1.00 87.25 81 ASN A N 1
ATOM 614 C CA . ASN A 1 81 ? -18.572 -1.800 14.066 1.00 87.25 81 ASN A CA 1
ATOM 615 C C . ASN A 1 81 ? -17.296 -1.118 14.608 1.00 87.25 81 ASN A C 1
ATOM 617 O O . ASN A 1 81 ? -17.363 -0.085 15.278 1.00 87.25 81 ASN A O 1
ATOM 621 N N . THR A 1 82 ? -16.140 -1.733 14.337 1.00 83.50 82 THR A N 1
ATOM 622 C CA . THR A 1 82 ? -14.810 -1.178 14.605 1.00 83.50 82 THR A CA 1
ATOM 623 C C . THR A 1 82 ? -14.285 -0.469 13.365 1.00 83.50 82 THR A C 1
ATOM 625 O O . THR A 1 82 ? -14.138 -1.083 12.305 1.00 83.50 82 THR A O 1
ATOM 628 N N . ASP A 1 83 ? -13.949 0.810 13.520 1.00 88.19 83 ASP A N 1
ATOM 629 C CA . ASP A 1 83 ? -13.246 1.569 12.493 1.00 88.19 83 ASP A CA 1
ATOM 630 C C . ASP A 1 83 ? -11.823 1.028 12.319 1.00 88.19 83 ASP A C 1
ATOM 632 O O . ASP A 1 83 ? -11.085 0.851 13.296 1.00 88.19 83 ASP A O 1
ATOM 636 N N . VAL A 1 84 ? -11.449 0.765 11.064 1.00 87.25 84 VAL A N 1
ATOM 637 C CA . VAL A 1 84 ? -10.123 0.263 10.695 1.00 87.25 84 VAL A CA 1
ATOM 638 C C . VAL A 1 84 ? -9.357 1.336 9.934 1.00 87.25 84 VAL A C 1
ATOM 640 O O . VAL A 1 84 ? -9.890 1.917 8.985 1.00 87.25 84 VAL A O 1
ATOM 643 N N . TYR A 1 85 ? -8.112 1.567 10.349 1.00 89.44 85 TYR A N 1
ATOM 644 C CA . TYR A 1 85 ? -7.179 2.507 9.726 1.00 89.44 85 TYR A CA 1
ATOM 645 C C . TYR A 1 85 ? -5.947 1.781 9.195 1.00 89.44 85 TYR A C 1
ATOM 647 O O . TYR A 1 85 ? -5.480 0.832 9.826 1.00 89.44 85 TYR A O 1
ATOM 655 N N . LEU A 1 86 ? -5.414 2.262 8.070 1.00 89.06 86 LEU A N 1
ATOM 656 C CA . LEU A 1 86 ? -4.105 1.872 7.549 1.00 89.06 86 LEU A CA 1
ATOM 657 C C . LEU A 1 86 ? -3.128 3.020 7.776 1.00 89.06 86 LEU A C 1
ATOM 659 O O . LEU A 1 86 ? -3.300 4.097 7.210 1.00 89.06 86 LEU A O 1
ATOM 663 N N . ILE A 1 87 ? -2.100 2.790 8.585 1.00 87.12 87 ILE A N 1
ATOM 664 C CA . ILE A 1 87 ? -1.009 3.749 8.785 1.00 87.12 87 ILE A CA 1
ATOM 665 C C . ILE A 1 87 ? 0.255 3.123 8.206 1.00 87.12 87 ILE A C 1
ATOM 667 O O . ILE A 1 87 ? 0.580 1.991 8.543 1.00 87.12 87 ILE A O 1
ATOM 671 N N . SER A 1 88 ? 0.955 3.814 7.314 1.00 84.06 88 SER A N 1
ATOM 672 C CA . SER A 1 88 ? 2.139 3.286 6.638 1.00 84.06 88 SER A CA 1
ATOM 673 C C . SER A 1 88 ? 3.155 4.392 6.384 1.00 84.06 88 SER A C 1
ATOM 675 O O . SER A 1 88 ? 2.795 5.481 5.963 1.00 84.06 88 SER A O 1
ATOM 677 N N . GLU A 1 89 ? 4.436 4.098 6.582 1.00 79.94 89 GLU A N 1
ATOM 678 C CA . GLU A 1 89 ? 5.540 4.960 6.121 1.00 79.94 89 GLU A CA 1
ATOM 679 C C . GLU A 1 89 ? 5.828 4.767 4.619 1.00 79.94 89 GLU A C 1
ATOM 681 O O . GLU A 1 89 ? 6.639 5.476 4.023 1.00 79.94 89 GLU A O 1
ATOM 686 N N . GLY A 1 90 ? 5.131 3.826 3.976 1.00 80.94 90 GLY A N 1
ATOM 687 C CA . GLY A 1 90 ? 5.134 3.643 2.534 1.00 80.94 90 GLY A CA 1
ATOM 688 C C . GLY A 1 90 ? 4.291 4.681 1.792 1.00 80.94 90 GLY A C 1
ATOM 689 O O . GLY A 1 90 ? 3.734 5.621 2.362 1.00 80.94 90 GLY A O 1
ATOM 690 N N . PHE A 1 91 ? 4.175 4.495 0.478 1.00 84.12 91 PHE A N 1
ATOM 691 C CA . PHE A 1 91 ? 3.496 5.456 -0.387 1.00 84.12 91 PHE A CA 1
ATOM 692 C C . PHE A 1 91 ? 1.987 5.222 -0.471 1.00 84.12 91 PHE A C 1
ATOM 694 O O . PHE A 1 91 ? 1.521 4.109 -0.740 1.00 84.12 91 PHE A O 1
ATOM 701 N N . ARG A 1 92 ? 1.207 6.300 -0.347 1.00 88.25 92 ARG A N 1
ATOM 702 C CA . ARG A 1 92 ? -0.264 6.287 -0.383 1.00 88.25 92 ARG A CA 1
ATOM 703 C C . ARG A 1 92 ? -0.818 5.629 -1.647 1.00 88.25 92 ARG A C 1
ATOM 705 O O . ARG A 1 92 ? -1.799 4.893 -1.574 1.00 88.25 92 ARG A O 1
ATOM 712 N N . GLN A 1 93 ? -0.159 5.796 -2.795 1.00 82.31 93 GLN A N 1
ATOM 713 C CA . GLN A 1 93 ? -0.534 5.155 -4.063 1.00 82.31 93 GLN A CA 1
ATOM 714 C C . GLN A 1 93 ? -0.592 3.622 -3.971 1.00 82.31 93 GLN A C 1
ATOM 716 O O . GLN A 1 93 ? -1.403 2.992 -4.654 1.00 82.31 93 GLN A O 1
ATOM 721 N N . MET A 1 94 ? 0.258 3.021 -3.138 1.00 79.75 94 MET A N 1
ATOM 722 C CA . MET A 1 94 ? 0.273 1.579 -2.904 1.00 79.75 94 MET A CA 1
ATOM 723 C C . MET A 1 94 ? -0.812 1.182 -1.909 1.00 79.75 94 MET A C 1
ATOM 725 O O . MET A 1 94 ? -1.604 0.274 -2.173 1.00 79.75 94 MET A O 1
ATOM 729 N N . ILE A 1 95 ? -0.885 1.919 -0.799 1.00 85.50 95 ILE A N 1
ATOM 730 C CA . ILE A 1 95 ? -1.816 1.644 0.297 1.00 85.50 95 ILE A CA 1
ATOM 731 C C . ILE A 1 95 ? -3.270 1.793 -0.149 1.00 85.50 95 ILE A C 1
ATOM 733 O O . ILE A 1 95 ? -4.106 0.994 0.256 1.00 85.50 95 ILE A O 1
ATOM 737 N N . ASN A 1 96 ? -3.576 2.715 -1.066 1.00 87.62 96 ASN A N 1
ATOM 738 C CA . ASN A 1 96 ? -4.919 2.882 -1.631 1.00 87.62 96 ASN A CA 1
ATOM 739 C C . ASN A 1 96 ? -5.479 1.594 -2.245 1.00 87.62 96 ASN A C 1
ATOM 741 O O . ASN A 1 96 ? -6.682 1.348 -2.182 1.00 87.62 96 ASN A O 1
ATOM 745 N N . HIS A 1 97 ? -4.633 0.758 -2.848 1.00 83.19 97 HIS A N 1
ATOM 746 C CA . HIS A 1 97 ? -5.114 -0.494 -3.417 1.00 83.19 97 HIS A CA 1
ATOM 747 C C . HIS A 1 97 ? -5.344 -1.568 -2.360 1.00 83.19 97 HIS A C 1
ATOM 749 O O . HIS A 1 97 ? -6.353 -2.264 -2.427 1.00 83.19 97 HIS A O 1
ATOM 755 N N . VAL A 1 98 ? -4.458 -1.661 -1.365 1.00 84.31 98 VAL A N 1
ATOM 756 C CA . VAL A 1 98 ? -4.666 -2.529 -0.197 1.00 84.31 98 VAL A CA 1
ATOM 757 C C . VAL A 1 98 ? -5.956 -2.132 0.521 1.00 84.31 98 VAL A C 1
ATOM 759 O O . VAL A 1 98 ? -6.792 -2.984 0.803 1.00 84.31 98 VAL A O 1
ATOM 762 N N . ALA A 1 99 ? -6.175 -0.832 0.727 1.00 89.12 99 ALA A N 1
ATOM 763 C CA . ALA A 1 99 ? -7.404 -0.298 1.296 1.00 89.12 99 ALA A CA 1
ATOM 764 C C . ALA A 1 99 ? -8.632 -0.691 0.472 1.00 89.12 99 ALA A C 1
ATOM 766 O O . ALA A 1 99 ? -9.610 -1.156 1.042 1.00 89.12 99 ALA A O 1
ATOM 767 N N . SER A 1 100 ? -8.562 -0.584 -0.859 1.00 89.50 100 SER A N 1
ATOM 768 C CA . SER A 1 100 ? -9.642 -1.010 -1.758 1.00 89.50 100 SER A CA 1
ATOM 769 C C . SER A 1 100 ? -9.979 -2.497 -1.594 1.00 89.50 100 SER A C 1
ATOM 771 O O . SER A 1 100 ? -11.145 -2.837 -1.403 1.00 89.50 100 SER A O 1
ATOM 773 N N . ILE A 1 101 ? -8.968 -3.376 -1.574 1.00 85.25 101 ILE A N 1
ATOM 774 C CA . ILE A 1 101 ? -9.148 -4.824 -1.356 1.00 85.25 101 ILE A CA 1
ATOM 775 C C . ILE A 1 101 ? -9.810 -5.094 0.003 1.00 85.25 101 ILE A C 1
ATOM 777 O O . ILE A 1 101 ? -10.745 -5.883 0.100 1.00 85.25 101 ILE A O 1
ATOM 781 N N . LEU A 1 102 ? -9.358 -4.408 1.055 1.00 86.50 102 LEU 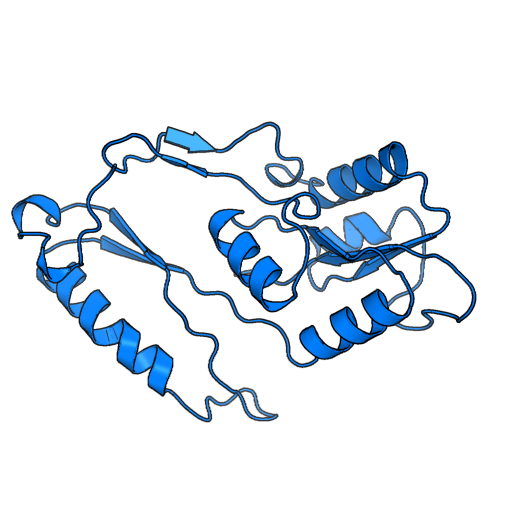A N 1
ATOM 782 C CA . LEU A 1 102 ? -9.873 -4.570 2.417 1.00 86.50 102 LEU A CA 1
ATOM 783 C C . LEU A 1 102 ? -11.182 -3.795 2.664 1.00 86.50 102 LEU A C 1
ATOM 785 O O . LEU A 1 102 ? -11.760 -3.872 3.754 1.00 86.50 102 LEU A O 1
ATOM 789 N N . GLY A 1 103 ? -11.656 -3.023 1.682 1.00 91.56 103 GLY A N 1
ATOM 790 C CA . GLY A 1 103 ? -12.791 -2.103 1.773 1.00 91.56 103 GLY A CA 1
ATOM 791 C C . GLY A 1 103 ? -12.610 -0.981 2.803 1.00 91.56 103 GLY A C 1
ATOM 792 O O . GLY A 1 103 ? -13.585 -0.572 3.432 1.00 91.56 103 GLY A O 1
ATOM 793 N N . ILE A 1 104 ? -11.380 -0.581 3.111 1.00 91.88 104 ILE A N 1
ATOM 794 C CA . ILE A 1 104 ? -11.073 0.492 4.063 1.00 91.88 104 ILE A CA 1
ATOM 795 C C . ILE A 1 104 ? -11.222 1.844 3.340 1.00 91.88 104 ILE A C 1
ATOM 797 O O . ILE A 1 104 ? -10.671 1.997 2.247 1.00 91.88 104 ILE A O 1
ATOM 801 N N . PRO A 1 105 ? -11.954 2.820 3.911 1.00 93.44 105 PRO A N 1
ATOM 802 C CA . PRO A 1 105 ? -12.114 4.140 3.302 1.00 93.44 105 PRO A CA 1
ATOM 803 C C . PRO A 1 105 ? -10.779 4.878 3.140 1.00 93.44 105 PRO A C 1
ATOM 805 O O . PRO A 1 105 ? -9.874 4.726 3.962 1.00 93.44 105 PRO A O 1
ATOM 808 N N . GLN A 1 106 ? -10.642 5.698 2.096 1.00 92.00 106 GLN A N 1
ATOM 809 C CA . GLN A 1 106 ? -9.377 6.392 1.807 1.00 92.00 106 GLN A CA 1
ATOM 810 C C . GLN A 1 106 ? -9.020 7.440 2.869 1.00 92.00 106 GLN A C 1
ATOM 812 O O . GLN A 1 106 ? -7.843 7.663 3.148 1.00 92.00 106 GLN A O 1
ATOM 817 N N . GLU A 1 107 ? -10.022 8.034 3.510 1.00 92.38 107 GLU A N 1
ATOM 818 C CA . GLU A 1 107 ? -9.875 8.937 4.652 1.00 92.38 107 GLU A CA 1
ATOM 819 C C . GLU A 1 107 ? -9.312 8.245 5.904 1.00 92.38 107 GLU A C 1
ATOM 821 O O . GLU A 1 107 ? -8.834 8.914 6.818 1.00 92.38 107 GLU A O 1
ATOM 826 N N . ASN A 1 108 ? -9.333 6.909 5.940 1.00 93.31 108 ASN A N 1
ATOM 827 C CA . ASN A 1 108 ? -8.747 6.109 7.011 1.00 93.31 108 ASN A CA 1
ATOM 828 C C . ASN A 1 108 ? -7.313 5.652 6.686 1.00 93.31 108 ASN A C 1
ATOM 830 O O . ASN A 1 108 ? -6.783 4.754 7.344 1.00 93.31 108 ASN A O 1
ATOM 834 N N . ILE A 1 109 ? -6.678 6.253 5.679 1.00 92.06 109 ILE A N 1
ATOM 835 C CA . ILE A 1 109 ? -5.294 5.975 5.300 1.00 92.06 109 ILE A CA 1
ATOM 836 C C . ILE A 1 109 ? -4.405 7.141 5.736 1.00 92.06 109 ILE A C 1
ATOM 838 O O . ILE A 1 109 ? -4.679 8.293 5.397 1.00 92.06 109 ILE A O 1
ATOM 842 N N . PHE A 1 110 ? -3.301 6.822 6.403 1.00 90.94 110 PHE A N 1
ATOM 843 C CA . PHE A 1 110 ? -2.168 7.709 6.659 1.00 90.94 110 PHE A CA 1
ATOM 844 C C . PHE A 1 110 ? -0.950 7.104 5.973 1.00 90.94 110 PHE A C 1
ATOM 846 O O . PHE A 1 110 ? -0.493 6.033 6.370 1.00 90.94 110 PHE A O 1
ATOM 853 N N . ALA A 1 111 ? -0.485 7.732 4.898 1.00 90.12 111 ALA A N 1
ATOM 854 C CA . ALA A 1 111 ? 0.647 7.252 4.118 1.00 90.12 111 ALA A CA 1
ATOM 855 C C . ALA A 1 111 ? 1.263 8.384 3.301 1.00 90.12 111 ALA A C 1
ATOM 857 O O . ALA A 1 111 ? 0.585 9.351 2.955 1.00 90.12 111 ALA A O 1
ATOM 858 N N . ASN A 1 112 ? 2.530 8.226 2.926 1.00 87.44 112 ASN A N 1
ATOM 859 C CA . ASN A 1 112 ? 3.288 9.271 2.250 1.00 87.44 112 ASN A CA 1
ATOM 860 C C . ASN A 1 112 ? 2.757 9.507 0.833 1.00 87.44 112 ASN A C 1
ATOM 862 O O . ASN A 1 112 ? 2.803 8.625 -0.028 1.00 87.44 112 ASN A O 1
ATOM 866 N N . GLN A 1 113 ? 2.238 10.705 0.574 1.00 87.94 113 GLN A N 1
ATOM 867 C CA . GLN A 1 113 ? 1.706 11.075 -0.731 1.00 87.94 113 GLN A CA 1
ATOM 868 C C . GLN A 1 113 ? 2.818 11.640 -1.619 1.00 87.94 113 GLN A C 1
ATOM 870 O O . GLN A 1 113 ? 3.393 12.680 -1.318 1.00 87.94 113 GLN A O 1
ATOM 875 N N . LEU A 1 114 ? 3.099 10.979 -2.745 1.00 84.25 114 LEU A N 1
ATOM 876 C CA . LEU A 1 114 ? 4.023 11.506 -3.759 1.00 84.25 114 LEU A CA 1
ATOM 877 C C . LEU A 1 114 ? 3.323 12.458 -4.738 1.00 84.25 114 LEU A C 1
ATOM 879 O O . LEU A 1 114 ? 2.192 12.196 -5.162 1.00 84.25 114 LEU A O 1
ATOM 883 N N . PHE A 1 115 ? 4.024 13.509 -5.157 1.00 81.94 115 PHE A N 1
ATOM 884 C CA . PHE A 1 115 ? 3.592 14.437 -6.195 1.00 81.94 115 PHE A CA 1
ATOM 885 C C . PHE A 1 115 ? 4.351 14.192 -7.494 1.00 81.94 115 PHE A C 1
ATOM 887 O O . PHE A 1 115 ? 5.579 14.095 -7.521 1.00 81.94 115 PHE A O 1
ATOM 894 N N . PHE A 1 116 ? 3.594 14.135 -8.586 1.00 79.69 116 PHE A N 1
ATOM 895 C CA . PHE A 1 116 ? 4.119 14.019 -9.937 1.00 79.69 116 PHE A CA 1
ATOM 896 C C . PHE A 1 116 ? 3.533 15.128 -10.797 1.00 79.69 116 PHE A C 1
ATOM 898 O O . PHE A 1 116 ? 2.358 15.474 -10.654 1.00 79.69 116 PHE A O 1
ATOM 905 N N . GLY A 1 117 ? 4.350 15.685 -11.681 1.00 76.62 117 GLY A N 1
ATOM 906 C CA . GLY A 1 117 ? 3.892 16.668 -12.643 1.00 76.62 117 GLY A CA 1
ATOM 907 C C . GLY A 1 117 ? 3.190 16.018 -13.827 1.00 76.62 117 GLY A C 1
ATOM 908 O O . GLY A 1 117 ? 3.100 14.794 -13.957 1.00 76.62 117 GLY A O 1
ATOM 909 N N . SER A 1 118 ? 2.661 16.858 -14.711 1.00 78.31 118 SER A N 1
ATOM 910 C CA . SER A 1 118 ? 1.858 16.405 -15.854 1.00 78.31 118 SER A CA 1
ATOM 911 C C . SER A 1 118 ? 2.627 15.523 -16.847 1.00 78.31 118 SER A C 1
ATOM 913 O O . SER A 1 118 ? 2.005 14.768 -17.595 1.00 78.31 118 SER A O 1
ATOM 915 N N . SER A 1 119 ? 3.965 15.582 -16.836 1.00 67.75 119 SER A N 1
ATOM 916 C CA . SER A 1 119 ? 4.833 14.756 -17.678 1.00 67.75 119 SER A CA 1
ATOM 917 C C . SER A 1 119 ? 5.379 13.513 -16.957 1.00 67.75 119 SER A C 1
ATOM 919 O O . SER A 1 119 ? 6.174 12.767 -17.531 1.00 67.75 119 SER A O 1
ATOM 921 N N . GLY A 1 120 ? 4.912 13.247 -15.730 1.00 61.69 120 GLY A N 1
ATOM 922 C CA . GLY A 1 120 ? 5.333 12.113 -14.904 1.00 61.69 120 GLY A CA 1
ATOM 923 C C . GLY A 1 120 ? 6.640 12.348 -14.145 1.00 61.69 120 GLY A C 1
ATOM 924 O O . GLY A 1 120 ? 7.173 11.420 -13.539 1.00 61.69 120 GLY A O 1
ATOM 925 N N . GLU A 1 121 ? 7.171 13.569 -14.167 1.00 72.81 121 GLU A N 1
ATOM 926 C CA . GLU A 1 121 ? 8.326 13.968 -13.378 1.00 72.81 121 GLU A CA 1
ATOM 927 C C . GLU A 1 121 ? 7.990 13.975 -11.884 1.00 72.81 121 GLU A C 1
ATOM 929 O O . GLU A 1 121 ? 6.914 14.412 -11.478 1.00 72.81 121 GLU A O 1
ATOM 934 N N . PHE A 1 122 ? 8.909 13.478 -11.058 1.00 75.12 122 PHE A N 1
ATOM 935 C CA . PHE A 1 122 ? 8.768 13.515 -9.606 1.00 75.12 122 PHE A CA 1
ATOM 936 C C . PHE A 1 122 ? 8.949 14.950 -9.097 1.00 75.12 122 PHE A C 1
ATOM 938 O O . PHE A 1 122 ? 9.999 15.548 -9.323 1.00 75.12 122 PHE A O 1
ATOM 945 N N . LEU A 1 123 ? 7.936 15.490 -8.415 1.00 78.56 123 LEU A N 1
ATOM 946 C CA . LEU A 1 123 ? 7.946 16.859 -7.885 1.00 78.56 123 LEU A CA 1
ATOM 947 C C . LEU A 1 123 ? 8.250 16.921 -6.383 1.00 78.56 123 LEU A C 1
ATOM 949 O O . LEU A 1 123 ? 8.605 17.984 -5.882 1.00 78.56 123 LEU A O 1
ATOM 953 N N . GLY A 1 124 ? 8.108 15.806 -5.664 1.00 82.88 124 GLY A N 1
ATOM 954 C CA . GLY A 1 124 ? 8.310 15.735 -4.218 1.00 82.88 124 GLY A CA 1
ATOM 955 C C . GLY A 1 124 ? 7.250 14.882 -3.528 1.00 82.88 124 GLY A C 1
ATOM 956 O O . GLY A 1 124 ? 6.593 14.050 -4.153 1.00 82.88 124 GLY A O 1
ATOM 957 N N . PHE A 1 125 ? 7.078 15.091 -2.228 1.00 86.25 125 PHE A N 1
ATOM 958 C CA . PHE A 1 125 ? 6.080 14.410 -1.407 1.00 86.25 125 PHE A CA 1
ATOM 959 C C . PHE A 1 125 ? 5.399 15.394 -0.454 1.00 86.25 125 PHE A C 1
ATOM 961 O O . PHE A 1 125 ? 5.925 16.476 -0.187 1.00 86.25 125 PHE A O 1
ATOM 968 N N . ASP A 1 126 ? 4.217 15.032 0.034 1.00 87.19 126 ASP A N 1
ATOM 969 C CA . ASP A 1 126 ? 3.476 15.834 1.000 1.00 87.19 126 ASP A CA 1
ATOM 970 C C . ASP A 1 126 ? 4.149 15.779 2.375 1.00 87.19 126 ASP A C 1
ATOM 972 O O . ASP A 1 126 ? 4.131 14.759 3.060 1.00 87.19 126 ASP A O 1
ATOM 976 N N . VAL A 1 127 ? 4.738 16.902 2.780 1.00 86.94 127 VAL A N 1
ATOM 977 C CA . VAL A 1 127 ? 5.395 17.068 4.085 1.00 86.94 127 VAL A CA 1
ATOM 978 C C . VAL A 1 127 ? 4.403 17.273 5.236 1.00 86.94 127 VAL A C 1
ATOM 980 O O . VAL A 1 127 ? 4.812 17.372 6.392 1.00 86.94 127 VAL A O 1
ATOM 983 N N . ASN A 1 128 ? 3.102 17.362 4.950 1.00 89.31 128 ASN A N 1
ATOM 984 C CA . ASN A 1 128 ? 2.064 17.435 5.979 1.00 89.31 128 ASN A CA 1
ATOM 985 C C . ASN A 1 128 ? 1.569 16.047 6.403 1.00 89.31 128 ASN A C 1
ATOM 987 O O . ASN A 1 128 ? 0.929 15.930 7.449 1.00 89.31 128 ASN A O 1
ATOM 991 N N . GLU A 1 129 ? 1.869 15.001 5.625 1.00 88.25 129 GLU A N 1
ATOM 992 C CA . GLU A 1 129 ? 1.532 13.622 5.982 1.00 88.25 129 GLU A CA 1
ATOM 993 C C . GLU A 1 129 ? 2.342 13.202 7.213 1.00 88.25 129 GLU A C 1
ATOM 995 O O . GLU A 1 129 ? 3.568 13.173 7.141 1.00 88.25 129 GLU A O 1
ATOM 1000 N N . PRO A 1 130 ? 1.718 12.842 8.349 1.00 85.50 130 PRO A N 1
ATOM 1001 C CA . PRO A 1 130 ? 2.445 12.567 9.588 1.00 85.50 130 PRO A CA 1
ATOM 1002 C C . PRO A 1 130 ? 3.576 11.550 9.416 1.00 85.50 130 PRO A C 1
ATOM 1004 O O . PRO A 1 130 ? 4.637 11.702 10.013 1.00 85.50 130 PRO A O 1
ATOM 1007 N N . THR A 1 131 ? 3.351 10.552 8.561 1.00 84.75 131 THR A N 1
ATOM 1008 C CA . THR A 1 131 ? 4.236 9.422 8.252 1.00 84.75 131 THR A CA 1
ATOM 1009 C C . THR A 1 131 ? 5.478 9.788 7.432 1.00 84.75 131 THR A C 1
ATOM 1011 O O . THR A 1 131 ? 6.261 8.896 7.109 1.00 84.75 131 THR A O 1
ATOM 1014 N N . TRP A 1 132 ? 5.680 11.066 7.078 1.00 80.06 132 TRP A N 1
ATOM 1015 C CA . TRP A 1 132 ? 6.858 11.491 6.311 1.00 80.06 132 TRP A CA 1
ATOM 1016 C C . TRP A 1 132 ? 8.139 11.513 7.158 1.00 80.06 132 TRP A C 1
ATOM 1018 O O . TRP A 1 132 ? 9.240 11.424 6.618 1.00 80.06 132 TRP A O 1
ATOM 1028 N N . ARG A 1 133 ? 7.998 11.645 8.482 1.00 77.50 133 ARG A N 1
ATOM 1029 C CA . ARG A 1 133 ? 9.088 11.796 9.457 1.00 77.50 133 ARG A CA 1
ATOM 1030 C C . ARG A 1 133 ? 9.060 10.686 10.508 1.00 77.50 133 ARG A C 1
ATOM 1032 O O . ARG A 1 133 ? 8.036 10.029 10.695 1.00 77.50 133 ARG A O 1
ATOM 1039 N N . SER A 1 134 ? 10.158 10.550 11.253 1.00 76.31 134 SER A N 1
ATOM 1040 C CA . SER A 1 134 ? 10.226 9.705 12.453 1.00 76.31 134 SER A CA 1
ATOM 1041 C C . SER A 1 134 ? 9.078 10.014 13.422 1.00 76.31 134 SER A C 1
ATOM 1043 O O . SER A 1 134 ? 8.624 11.158 13.507 1.00 76.31 134 SER A O 1
ATOM 1045 N N . GLU A 1 135 ? 8.589 8.991 14.127 1.00 78.12 135 GLU A N 1
ATOM 1046 C CA . GLU A 1 135 ? 7.397 9.053 14.995 1.00 78.12 135 GLU A CA 1
ATOM 1047 C C . GLU A 1 135 ? 6.090 9.436 14.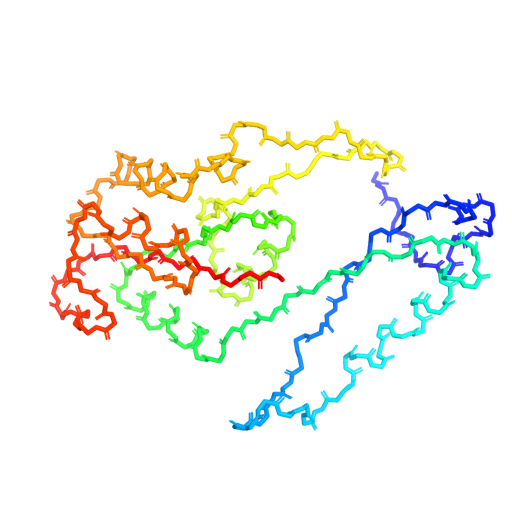265 1.00 78.12 135 GLU A C 1
ATOM 1049 O O . GLU A 1 135 ? 5.070 9.787 14.876 1.00 78.12 135 GLU A O 1
ATOM 1054 N N . GLY A 1 136 ? 6.078 9.357 12.933 1.00 81.06 136 GLY A N 1
ATOM 1055 C CA . GLY A 1 136 ? 4.927 9.729 12.122 1.00 81.06 136 GLY A CA 1
ATOM 1056 C C . GLY A 1 136 ? 3.687 8.881 12.391 1.00 81.06 136 GLY A C 1
ATOM 1057 O O . GLY A 1 136 ? 2.569 9.399 12.448 1.00 81.06 136 GLY A O 1
ATOM 1058 N N . LYS A 1 137 ? 3.887 7.587 12.664 1.00 81.12 137 LYS A N 1
ATOM 1059 C CA . LYS A 1 137 ? 2.822 6.657 13.064 1.00 81.12 137 LYS A CA 1
ATOM 1060 C C . LYS A 1 137 ? 2.185 7.063 14.394 1.00 81.12 137 LYS A C 1
ATOM 1062 O O . LYS A 1 137 ? 0.960 7.110 14.499 1.00 81.12 137 LYS A O 1
ATOM 1067 N N . VAL A 1 138 ? 3.003 7.445 15.379 1.00 82.06 138 VAL A N 1
ATOM 1068 C CA . VAL A 1 138 ? 2.542 7.946 16.687 1.00 82.06 138 VAL A CA 1
ATOM 1069 C C . VAL A 1 138 ? 1.710 9.212 16.506 1.00 82.06 138 VAL A C 1
ATOM 1071 O O . VAL A 1 138 ? 0.606 9.325 17.043 1.00 82.06 138 VAL A O 1
ATOM 1074 N N . THR A 1 139 ? 2.204 10.142 15.687 1.00 85.44 139 THR A N 1
ATOM 1075 C CA . THR A 1 139 ? 1.499 11.390 15.371 1.00 85.44 139 THR A CA 1
ATOM 1076 C C . THR A 1 139 ? 0.137 11.107 14.720 1.00 85.44 139 THR A C 1
ATOM 1078 O O . THR A 1 139 ? -0.871 11.684 15.131 1.00 85.44 139 THR A O 1
ATOM 1081 N N . ALA A 1 140 ? 0.070 10.183 13.756 1.00 87.50 140 ALA A N 1
ATOM 1082 C CA . ALA A 1 140 ? -1.181 9.785 13.107 1.00 87.50 140 ALA A CA 1
ATOM 1083 C C . ALA A 1 140 ? -2.185 9.174 14.105 1.00 87.50 140 ALA A C 1
ATOM 1085 O O . ALA A 1 140 ? -3.353 9.565 14.133 1.00 87.50 140 ALA A O 1
ATOM 1086 N N . VAL A 1 141 ? -1.733 8.288 14.998 1.00 84.44 141 VAL A N 1
ATOM 1087 C CA . VAL A 1 141 ? -2.564 7.716 16.074 1.00 84.44 141 VAL A CA 1
ATOM 1088 C C . VAL A 1 141 ? -3.142 8.808 16.984 1.00 84.44 141 VAL A C 1
ATOM 1090 O O . VAL A 1 141 ? -4.339 8.800 17.292 1.00 84.44 141 VAL A O 1
ATOM 1093 N N . GLN A 1 142 ? -2.320 9.777 17.395 1.00 84.62 142 GLN A N 1
ATOM 1094 C CA . GLN A 1 142 ? -2.757 10.901 18.229 1.00 84.62 142 GLN A CA 1
ATOM 1095 C C . GLN A 1 142 ? -3.799 11.771 17.515 1.00 84.62 142 GLN A C 1
ATOM 1097 O O . GLN A 1 142 ? -4.798 12.162 18.128 1.00 84.62 142 GLN A O 1
ATOM 1102 N N . GLN A 1 143 ? -3.607 12.040 16.221 1.00 89.00 143 GLN A N 1
ATOM 1103 C CA . GLN A 1 143 ? -4.570 12.777 15.402 1.00 89.00 143 GLN A CA 1
ATOM 1104 C C . GLN A 1 143 ? -5.910 12.039 15.310 1.00 89.00 143 GLN A C 1
ATOM 1106 O O . GLN A 1 143 ? -6.951 12.643 15.576 1.00 89.00 143 GLN A O 1
ATOM 1111 N N . ILE A 1 144 ? -5.896 10.731 15.027 1.00 87.81 144 ILE A N 1
ATOM 1112 C CA . ILE A 1 144 ? -7.108 9.898 14.976 1.00 87.81 144 ILE A CA 1
ATOM 1113 C C . ILE A 1 144 ? -7.853 9.965 16.311 1.00 87.81 144 ILE A C 1
ATOM 1115 O O . ILE A 1 144 ? -9.052 10.248 16.340 1.00 87.81 144 ILE A O 1
ATOM 1119 N N . ARG A 1 145 ? -7.145 9.763 17.430 1.00 84.00 145 ARG A N 1
ATOM 1120 C CA . ARG A 1 145 ? -7.737 9.808 18.774 1.00 84.00 145 ARG A CA 1
ATOM 1121 C C . ARG A 1 145 ? -8.363 11.169 19.074 1.00 84.00 145 ARG A C 1
ATOM 1123 O O . ARG A 1 145 ? -9.475 11.216 19.595 1.00 84.00 145 ARG A O 1
ATOM 1130 N N . LYS A 1 146 ? -7.674 12.261 18.730 1.00 86.44 146 LYS A N 1
ATOM 1131 C CA . LYS A 1 146 ? -8.149 13.632 18.956 1.00 86.44 146 LYS A CA 1
ATOM 1132 C C . LYS A 1 146 ? -9.396 13.956 18.132 1.00 86.44 146 LYS A C 1
ATOM 1134 O O . LYS A 1 146 ? -10.318 14.564 18.661 1.00 86.44 146 LYS A O 1
ATO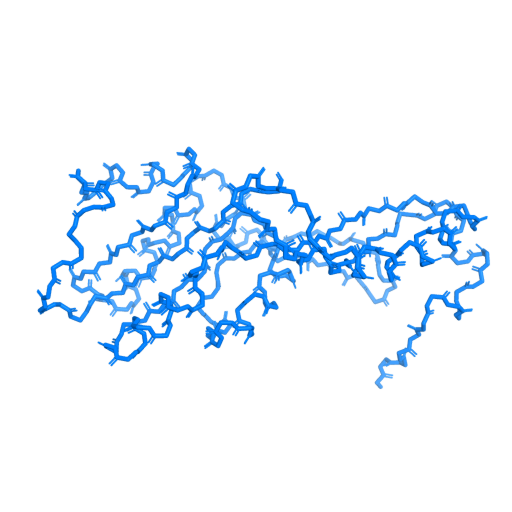M 1139 N N . VAL A 1 147 ? -9.427 13.556 16.859 1.00 87.62 147 VAL A N 1
ATOM 1140 C CA . VAL A 1 147 ? -10.530 13.872 15.935 1.00 87.62 147 VAL A CA 1
ATOM 1141 C C . VAL A 1 147 ? -11.758 13.002 16.194 1.00 87.62 147 VAL A C 1
ATOM 1143 O O . VAL A 1 147 ? -12.880 13.496 16.156 1.00 87.62 147 VAL A O 1
ATOM 1146 N N . LYS A 1 148 ? -11.564 11.703 16.441 1.00 85.31 148 LYS A N 1
ATOM 1147 C CA . LYS A 1 148 ? -12.667 10.735 16.543 1.00 85.31 148 LYS A CA 1
ATOM 1148 C C . LYS A 1 148 ? -13.146 10.497 17.973 1.00 85.31 148 LYS A C 1
ATOM 1150 O O . LYS A 1 148 ? -14.243 9.982 18.162 1.00 85.31 148 LYS A O 1
ATOM 1155 N N . GLY A 1 149 ? -12.346 10.851 18.980 1.00 81.19 149 GLY A N 1
ATOM 1156 C CA . GLY A 1 149 ? -12.719 10.691 20.386 1.00 81.19 149 GLY A CA 1
ATOM 1157 C C . GLY A 1 149 ? -12.882 9.231 20.826 1.00 81.19 149 GLY A C 1
ATOM 1158 O O . GLY A 1 149 ? -13.658 8.952 21.740 1.00 81.19 149 GLY A O 1
ATOM 1159 N N . TYR A 1 150 ? -12.187 8.286 20.178 1.00 78.56 150 TYR A N 1
ATOM 1160 C CA . TYR A 1 150 ? -12.279 6.865 20.523 1.00 78.56 150 TYR A CA 1
ATOM 1161 C C . TYR A 1 150 ? -11.869 6.614 21.981 1.00 78.56 150 TYR A C 1
ATOM 1163 O O . TYR A 1 150 ? -10.809 7.053 22.429 1.00 78.56 150 TYR A O 1
ATOM 1171 N N . LYS A 1 151 ? -12.698 5.855 22.713 1.00 72.19 151 LYS A N 1
ATOM 1172 C CA . LYS A 1 151 ? -12.406 5.427 24.095 1.00 72.19 151 LYS A CA 1
ATOM 1173 C C . LYS A 1 151 ? -11.288 4.387 24.157 1.00 72.19 151 LYS A C 1
ATOM 1175 O O . LYS A 1 151 ? -10.541 4.351 25.126 1.00 72.19 151 LYS A O 1
ATOM 1180 N N . ALA A 1 152 ? -11.201 3.555 23.122 1.00 72.75 152 ALA A N 1
ATOM 1181 C CA . ALA A 1 152 ? -10.190 2.526 22.959 1.00 72.75 152 ALA A CA 1
ATOM 1182 C C . ALA A 1 152 ? -9.680 2.549 21.515 1.00 72.75 152 ALA A C 1
ATOM 1184 O O . ALA A 1 152 ? -10.468 2.591 20.566 1.00 72.75 152 ALA A O 1
ATOM 1185 N N . LEU A 1 153 ? -8.360 2.533 21.369 1.00 74.38 153 LEU A N 1
ATOM 1186 C CA . LEU A 1 153 ? -7.654 2.502 20.098 1.00 74.38 153 LEU A CA 1
ATOM 1187 C C . LEU A 1 153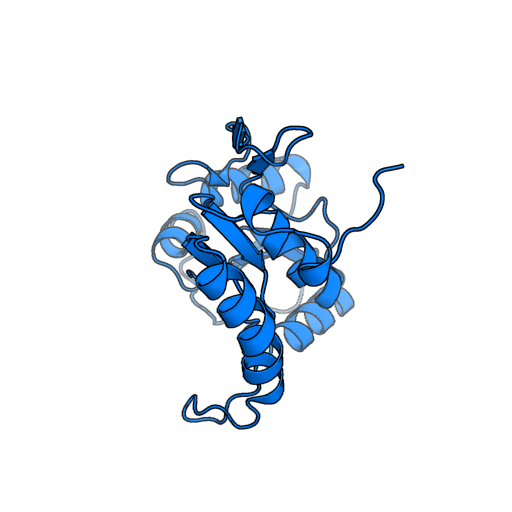 ? -6.516 1.499 20.253 1.00 74.38 153 LEU A C 1
ATOM 1189 O O . LEU A 1 153 ? -5.704 1.627 21.168 1.00 74.38 153 LEU A O 1
ATOM 1193 N N . VAL A 1 154 ? -6.488 0.500 19.377 1.00 76.88 154 VAL A N 1
ATOM 1194 C CA . VAL A 1 154 ? -5.478 -0.562 19.376 1.00 76.88 154 VAL A CA 1
ATOM 1195 C C . VAL A 1 154 ? -4.621 -0.398 18.135 1.00 76.88 154 VAL A C 1
ATOM 1197 O O . VAL A 1 154 ? -5.169 -0.359 17.042 1.00 76.88 154 VAL A O 1
ATOM 1200 N N . MET A 1 155 ? -3.302 -0.305 18.289 1.00 73.44 155 MET A N 1
ATOM 1201 C CA . MET A 1 155 ? -2.359 -0.329 17.170 1.00 73.44 155 MET A CA 1
ATOM 1202 C C . MET A 1 155 ? -1.759 -1.730 17.042 1.00 73.44 155 MET A C 1
ATOM 1204 O O . MET A 1 155 ? -1.299 -2.302 18.026 1.00 73.44 155 MET A O 1
ATOM 1208 N N . ILE A 1 156 ? -1.791 -2.280 15.834 1.00 73.12 156 ILE A N 1
ATOM 1209 C CA . ILE A 1 156 ? -1.231 -3.581 15.474 1.00 73.12 156 ILE A CA 1
ATOM 1210 C C . ILE A 1 156 ? -0.189 -3.317 14.396 1.00 73.12 156 ILE A C 1
ATOM 1212 O O . ILE A 1 156 ? -0.547 -2.810 13.338 1.00 73.12 156 ILE A O 1
ATOM 1216 N N . GLY A 1 157 ? 1.067 -3.659 14.659 1.00 67.62 157 GLY A N 1
ATOM 1217 C CA . GLY A 1 157 ? 2.155 -3.570 13.692 1.00 67.62 157 GLY A CA 1
ATOM 1218 C C . GLY A 1 157 ? 3.319 -4.463 14.092 1.00 67.62 157 GLY A C 1
ATOM 1219 O O . GLY A 1 157 ? 3.360 -4.970 15.215 1.00 67.62 157 GLY A O 1
ATOM 1220 N N . ASP A 1 158 ? 4.212 -4.708 13.147 1.00 64.56 158 ASP A N 1
ATOM 1221 C CA . ASP A 1 158 ? 5.292 -5.691 13.226 1.00 64.56 158 ASP A CA 1
ATOM 1222 C C . ASP A 1 158 ? 6.699 -5.063 13.200 1.00 64.56 158 ASP A C 1
ATOM 1224 O O . ASP A 1 158 ? 7.691 -5.758 13.411 1.00 64.56 158 ASP A O 1
ATOM 1228 N N . GLY A 1 159 ? 6.800 -3.750 12.977 1.00 58.75 159 GLY A N 1
ATOM 1229 C CA . GLY A 1 159 ? 8.051 -3.004 12.890 1.00 58.75 159 GLY A CA 1
ATOM 1230 C C . GLY A 1 159 ? 8.476 -2.328 14.198 1.00 58.75 159 GLY A C 1
ATOM 1231 O O . GLY A 1 159 ? 7.672 -2.025 15.079 1.00 58.75 159 GLY A O 1
ATOM 1232 N N . ALA A 1 160 ? 9.767 -2.000 14.304 1.00 54.91 160 ALA A N 1
ATOM 1233 C CA . ALA A 1 160 ? 10.334 -1.287 15.457 1.00 54.91 160 ALA A CA 1
ATOM 1234 C C . 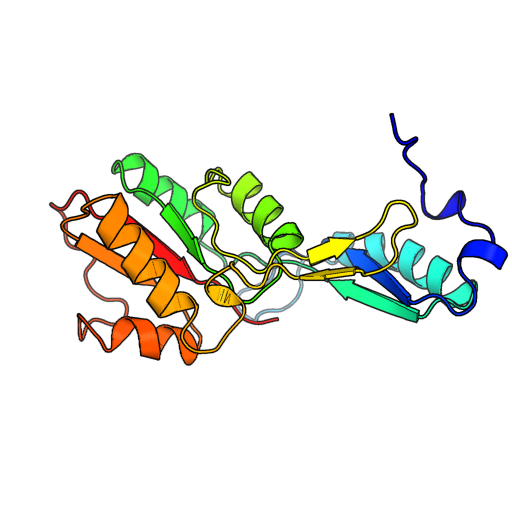ALA A 1 160 ? 9.653 0.074 15.722 1.00 54.91 160 ALA A C 1
ATOM 1236 O O . ALA A 1 160 ? 9.396 0.432 16.867 1.00 54.91 160 ALA A O 1
ATOM 1237 N N . THR A 1 161 ? 9.263 0.784 14.660 1.00 55.06 161 THR A N 1
ATOM 1238 C CA . THR A 1 161 ? 8.495 2.044 14.713 1.00 55.06 161 THR A CA 1
ATOM 1239 C C . THR A 1 161 ? 7.069 1.866 15.251 1.00 55.06 161 THR A C 1
ATOM 1241 O O . THR A 1 161 ? 6.427 2.828 15.662 1.00 55.06 161 THR A O 1
ATOM 1244 N N . ASP A 1 162 ? 6.530 0.642 15.208 1.00 55.41 162 ASP A N 1
ATOM 1245 C CA . ASP A 1 162 ? 5.202 0.342 15.752 1.00 55.41 162 ASP A CA 1
ATOM 1246 C C . ASP A 1 162 ? 5.271 0.204 17.273 1.00 55.41 162 ASP A C 1
ATOM 1248 O O . ASP A 1 162 ? 4.370 0.658 17.978 1.00 55.41 162 ASP A O 1
ATOM 1252 N N . LEU A 1 163 ? 6.390 -0.321 17.786 1.00 48.38 163 LEU A N 1
ATOM 1253 C CA . LEU A 1 163 ? 6.678 -0.391 19.218 1.00 48.38 163 LEU A CA 1
ATOM 1254 C C . LEU A 1 163 ? 6.747 1.007 19.854 1.00 48.38 163 LEU A C 1
ATOM 1256 O O . LEU A 1 163 ? 6.242 1.201 20.959 1.00 48.38 163 LEU A O 1
ATOM 1260 N N . GLU A 1 164 ? 7.287 1.997 19.137 1.00 52.88 164 GLU A N 1
ATOM 1261 C CA . GLU A 1 164 ? 7.301 3.406 19.566 1.00 52.88 164 GLU A CA 1
ATOM 1262 C C . GLU A 1 164 ? 5.879 3.960 19.775 1.00 52.88 164 GLU A C 1
ATOM 1264 O O . GLU A 1 164 ? 5.630 4.696 20.732 1.00 52.88 164 GLU A O 1
ATOM 1269 N N . GLY A 1 165 ? 4.917 3.546 18.940 1.00 49.66 165 GLY A N 1
ATOM 1270 C CA . GLY A 1 165 ? 3.498 3.890 19.093 1.00 49.66 165 GLY A CA 1
ATOM 1271 C C . GLY A 1 165 ? 2.784 3.142 20.220 1.00 49.66 165 GLY A C 1
ATOM 1272 O O . GLY A 1 165 ? 1.871 3.691 20.842 1.00 49.66 165 GLY A O 1
ATOM 1273 N N . VAL A 1 166 ? 3.213 1.915 20.526 1.00 48.19 166 VAL A N 1
ATOM 1274 C CA . VAL A 1 166 ? 2.657 1.076 21.605 1.00 48.19 166 VAL A CA 1
ATOM 1275 C C . VAL A 1 166 ? 3.146 1.525 22.990 1.00 48.19 166 VAL A C 1
ATOM 1277 O O . VAL A 1 166 ? 2.378 1.486 23.959 1.00 48.19 166 VAL A O 1
ATOM 1280 N N . CYS A 1 167 ? 4.387 2.016 23.088 1.00 35.44 167 CYS A N 1
ATOM 1281 C CA . CYS A 1 167 ? 5.042 2.403 24.345 1.00 35.44 167 CYS A CA 1
ATOM 1282 C C . CYS A 1 167 ? 4.343 3.524 25.131 1.00 35.44 167 CYS A C 1
ATOM 1284 O O . CYS A 1 167 ? 4.663 3.730 26.299 1.00 35.44 167 CYS A O 1
ATOM 1286 N N . TRP A 1 168 ? 3.365 4.220 24.547 1.00 35.28 168 TRP A N 1
ATOM 1287 C CA . TRP A 1 168 ? 2.647 5.293 25.236 1.00 35.28 168 TRP A CA 1
ATOM 1288 C C . TRP A 1 168 ? 1.350 4.878 25.931 1.00 35.28 168 TRP A C 1
ATOM 1290 O O . TRP A 1 168 ? 0.818 5.704 26.670 1.00 35.28 168 TRP A O 1
ATOM 1300 N N . ASN A 1 169 ? 0.801 3.665 25.728 1.00 35.97 169 ASN A N 1
ATOM 1301 C CA . ASN A 1 169 ? -0.488 3.364 26.376 1.00 35.97 169 ASN A CA 1
ATOM 1302 C C . ASN A 1 169 ? -0.918 1.910 26.622 1.00 35.97 169 ASN A C 1
ATOM 1304 O O . ASN A 1 169 ? -2.039 1.724 27.095 1.00 35.97 169 ASN A O 1
ATOM 1308 N N . SER A 1 170 ? -0.104 0.882 26.371 1.00 31.45 170 SER A N 1
ATOM 1309 C CA . SER A 1 170 ? -0.447 -0.466 26.856 1.00 31.45 170 SER A CA 1
ATOM 1310 C C . SER A 1 170 ? 0.676 -1.468 26.649 1.00 31.45 170 SER A C 1
ATOM 1312 O O . SER A 1 170 ? 1.070 -1.770 25.528 1.00 31.45 170 SER A O 1
ATOM 1314 N N . GLN A 1 171 ? 1.096 -2.072 27.751 1.00 30.45 171 GLN A N 1
ATOM 1315 C CA . GLN A 1 171 ? 1.877 -3.297 27.820 1.00 30.45 171 GLN A CA 1
ATOM 1316 C C . GLN A 1 171 ? 1.012 -4.492 27.366 1.00 30.45 171 GLN A C 1
ATOM 1318 O O . GLN A 1 171 ? 0.665 -5.340 28.174 1.00 30.45 171 GLN A O 1
ATOM 1323 N N . PHE A 1 172 ? 0.578 -4.539 26.104 1.00 31.88 172 PHE A N 1
ATOM 1324 C CA . PHE A 1 172 ? -0.227 -5.649 25.578 1.00 31.88 172 PHE A CA 1
ATOM 1325 C C . PHE A 1 172 ? 0.129 -5.931 24.119 1.00 31.88 172 PHE A C 1
ATOM 1327 O O . PHE A 1 172 ? -0.523 -5.471 23.186 1.00 31.88 172 PHE A O 1
ATOM 1334 N N . GLY A 1 173 ? 1.182 -6.728 23.932 1.00 29.12 173 GLY A N 1
ATOM 1335 C CA . GLY A 1 173 ? 1.373 -7.465 22.689 1.00 29.12 173 GLY A CA 1
ATOM 1336 C C . GLY A 1 173 ? 0.260 -8.501 22.530 1.00 29.12 173 GLY A C 1
ATOM 1337 O O . GLY A 1 173 ? -0.023 -9.215 23.482 1.00 29.12 173 GLY A O 1
ATOM 1338 N N . ILE A 1 174 ? -0.377 -8.530 21.355 1.00 34.81 174 ILE A N 1
ATOM 1339 C CA . ILE A 1 174 ? -1.124 -9.626 20.681 1.00 34.81 174 ILE A CA 1
ATOM 1340 C C . ILE A 1 174 ? -1.979 -10.581 21.567 1.00 34.81 174 ILE A C 1
ATOM 1342 O O . ILE A 1 174 ? -2.379 -11.659 21.144 1.00 34.81 174 ILE A O 1
ATOM 1346 N N . GLN A 1 175 ? -2.369 -10.207 22.783 1.00 27.95 175 GLN A N 1
ATOM 1347 C CA . GLN A 1 175 ? -3.258 -10.997 23.633 1.00 27.95 175 GLN A CA 1
ATOM 1348 C C . GLN A 1 175 ? -4.259 -10.077 24.332 1.00 27.95 175 GLN A C 1
ATOM 1350 O O . GLN A 1 175 ? -3.887 -9.201 25.103 1.00 27.95 175 GLN A O 1
ATOM 1355 N N . ARG A 1 176 ? -5.546 -10.342 24.059 1.00 33.16 176 ARG A N 1
ATOM 1356 C CA . ARG A 1 176 ? -6.774 -9.638 24.490 1.00 33.16 176 ARG A CA 1
ATOM 1357 C C . ARG A 1 176 ? -7.156 -8.370 23.717 1.00 33.16 176 ARG A C 1
ATOM 1359 O O . ARG A 1 176 ? -7.137 -7.263 24.235 1.00 33.16 176 ARG A O 1
ATOM 1366 N N . LEU A 1 177 ? -7.756 -8.582 22.546 1.00 37.94 177 LEU A N 1
ATOM 1367 C CA . LEU A 1 177 ? -8.951 -7.818 22.168 1.00 37.94 177 LEU A CA 1
ATOM 1368 C C . LEU A 1 177 ? -10.128 -8.389 22.980 1.00 37.94 177 LEU A C 1
ATOM 1370 O O . LEU A 1 177 ? -10.758 -9.360 22.555 1.00 37.94 177 LEU A O 1
ATOM 1374 N N . SER A 1 178 ? -10.365 -7.875 24.193 1.00 31.73 178 SER A N 1
ATOM 1375 C CA . SER A 1 178 ? -11.537 -8.288 24.973 1.00 31.73 178 SER A CA 1
ATOM 1376 C C . SER A 1 178 ? -12.815 -7.789 24.305 1.00 31.73 178 SER A C 1
ATOM 1378 O O . SER A 1 178 ? -12.863 -6.705 23.719 1.00 31.73 178 SER A O 1
ATOM 1380 N N . ALA A 1 179 ? -13.859 -8.607 24.411 1.00 38.28 179 ALA A N 1
ATOM 1381 C CA . ALA A 1 179 ? -15.231 -8.215 24.145 1.00 38.28 179 ALA A CA 1
ATOM 1382 C C . ALA A 1 179 ? -15.578 -6.921 24.913 1.00 38.28 179 ALA A C 1
ATOM 1384 O O . ALA A 1 179 ? -15.003 -6.670 25.969 1.00 38.28 179 ALA A O 1
ATOM 1385 N N . GLU A 1 180 ? -16.529 -6.145 24.383 1.00 36.03 180 GLU A N 1
ATOM 1386 C CA . GLU A 1 180 ? -17.238 -5.017 25.032 1.00 36.03 180 GLU A CA 1
ATOM 1387 C C . GLU A 1 180 ? -16.819 -3.568 24.726 1.00 36.03 180 GLU A C 1
ATOM 1389 O O . GLU A 1 180 ? -17.520 -2.654 25.158 1.00 36.03 180 GLU A O 1
ATOM 1394 N N . THR A 1 181 ? -15.807 -3.280 23.903 1.00 35.31 181 THR A N 1
ATOM 1395 C CA . THR A 1 181 ? -15.537 -1.877 23.508 1.00 35.31 181 THR A CA 1
ATOM 1396 C C . THR A 1 181 ? -15.809 -1.600 22.031 1.00 35.31 181 THR A C 1
ATOM 1398 O O . THR A 1 181 ? -15.381 -2.342 21.151 1.00 35.31 181 THR A O 1
ATOM 1401 N N . ARG A 1 182 ? -16.497 -0.476 21.753 1.00 45.47 182 ARG A N 1
ATOM 1402 C CA . ARG A 1 182 ? -16.490 0.225 20.451 1.00 45.47 182 ARG A CA 1
ATOM 1403 C C . ARG A 1 182 ? -15.073 0.763 20.195 1.00 45.47 182 ARG A C 1
ATOM 1405 O O . ARG A 1 182 ? -14.827 1.962 20.315 1.00 45.47 182 ARG A O 1
ATOM 1412 N N . ALA A 1 183 ? -14.124 -0.142 19.997 1.00 45.00 183 ALA A N 1
ATOM 1413 C CA . ALA A 1 183 ? -12.715 0.160 19.808 1.00 45.00 183 ALA A CA 1
ATOM 1414 C C . ALA A 1 183 ? -12.430 0.400 18.325 1.00 45.00 183 ALA A C 1
ATOM 1416 O O . ALA A 1 183 ? -13.001 -0.288 17.479 1.00 45.00 183 ALA A O 1
ATOM 1417 N N . ALA A 1 184 ? -11.532 1.337 18.025 1.00 45.22 184 ALA A N 1
ATOM 1418 C CA . ALA A 1 184 ? -10.898 1.444 16.715 1.00 45.22 184 ALA A CA 1
ATOM 1419 C C . ALA A 1 184 ? -9.666 0.528 16.674 1.00 45.22 184 ALA A C 1
ATOM 1421 O O . ALA A 1 184 ? -8.922 0.438 17.654 1.00 45.22 184 ALA A O 1
ATOM 1422 N N . SER A 1 185 ? -9.446 -0.151 15.551 1.00 52.81 185 SER A N 1
ATOM 1423 C CA . SER A 1 185 ? -8.247 -0.962 15.321 1.00 52.81 185 SER A CA 1
ATOM 1424 C C . SER A 1 185 ? -7.420 -0.321 14.219 1.00 52.81 185 SER A C 1
ATOM 1426 O O . SER A 1 185 ? -7.883 -0.101 13.104 1.00 52.81 185 SER A O 1
ATOM 1428 N N . ILE A 1 186 ? -6.184 0.005 14.543 1.00 52.72 186 ILE A N 1
ATOM 1429 C CA . ILE A 1 186 ? -5.211 0.603 13.650 1.00 52.72 186 ILE A CA 1
ATOM 1430 C C . ILE A 1 186 ? -4.275 -0.507 13.225 1.00 52.72 186 ILE A C 1
ATOM 1432 O O . ILE A 1 186 ? -3.583 -1.092 14.055 1.00 52.72 186 ILE A O 1
ATOM 1436 N N . TYR A 1 187 ? -4.279 -0.802 11.934 1.00 44.44 187 TYR A N 1
ATOM 1437 C CA . TYR A 1 187 ? -3.345 -1.739 11.349 1.00 44.44 187 TYR A CA 1
ATOM 1438 C C . TYR A 1 187 ? -2.212 -0.956 10.687 1.00 44.44 187 TYR A C 1
ATOM 1440 O O . TYR A 1 187 ? -2.428 -0.099 9.826 1.00 44.44 187 TYR A O 1
ATOM 1448 N N . CYS A 1 188 ? -0.999 -1.246 11.124 1.00 44.72 188 CYS A N 1
ATOM 1449 C CA . CYS A 1 188 ? 0.238 -0.749 10.572 1.00 44.72 188 CYS A CA 1
ATOM 1450 C C . CYS A 1 188 ? 0.951 -1.943 9.943 1.00 44.72 188 CYS A C 1
ATOM 1452 O O . CYS A 1 188 ? 1.376 -2.852 10.644 1.00 44.72 188 CYS A O 1
ATOM 1454 N N . GLY A 1 189 ? 0.959 -2.008 8.614 1.00 37.59 189 GLY A N 1
ATOM 1455 C CA . GLY A 1 189 ? 1.498 -3.157 7.892 1.00 37.59 189 GLY A CA 1
ATOM 1456 C C . GLY A 1 189 ? 2.882 -2.878 7.322 1.00 37.59 189 GLY A C 1
ATOM 1457 O O . GLY A 1 189 ? 3.016 -1.929 6.547 1.00 37.59 189 GLY A O 1
ATOM 1458 N N . LEU A 1 190 ? 3.830 -3.737 7.714 1.00 34.59 190 LEU A N 1
ATOM 1459 C CA . LEU A 1 190 ? 4.949 -4.342 6.980 1.00 34.59 190 LEU A CA 1
ATOM 1460 C C . LEU A 1 190 ? 5.773 -3.459 6.037 1.00 34.59 190 LEU A C 1
ATOM 1462 O O . LEU A 1 190 ? 5.309 -2.945 5.019 1.00 34.59 190 LEU A O 1
ATOM 1466 N N . TRP A 1 191 ? 7.055 -3.388 6.384 1.00 32.03 191 TRP A N 1
ATOM 1467 C CA . TRP A 1 191 ? 8.140 -2.829 5.589 1.00 32.03 191 TRP A CA 1
ATOM 1468 C C . TRP A 1 191 ? 8.282 -3.519 4.220 1.00 32.03 191 TRP A C 1
ATOM 1470 O O . TRP A 1 191 ? 8.062 -4.725 4.093 1.00 32.03 191 TRP A O 1
ATOM 1480 N N . PHE A 1 192 ? 8.656 -2.720 3.213 1.00 31.84 192 PHE A N 1
ATOM 1481 C CA . PHE A 1 192 ? 9.221 -3.190 1.942 1.00 31.84 192 PHE A CA 1
ATOM 1482 C C . PHE A 1 192 ? 10.651 -3.689 2.124 1.00 31.84 192 PHE A C 1
ATOM 1484 O O . PHE A 1 192 ? 11.358 -3.113 2.984 1.00 31.84 192 PHE A O 1
#

Sequence (192 aa):
MATKKSAGDLKEAGLKGKNVFVRVDLNVPLDDNFNITDDTRIRAAVSTIKYLMGHGSKVILSSHLISPGIEELVKKLKARNTDVYLISEGFRQMINHVASILGIPQENIFANQLFFGSSGEFLGFDVNEPTWRSEGKVTAVQQIRKVKGYKALVMIGDGATDLEGVCWNSQFGIQRLSAETRAASIYCGLWF

Radius of gyration: 19.42 Å; chains: 1; bounding box: 37×40×56 Å

InterPro domains:
  IPR001576 Phosphoglycerate kinase [PF00162] (11-82)
  IPR001576 Phosphoglycerate kinase [PR00477] (14-30)
  IPR001576 Phosphoglycerate kinase [PR00477] (36-58)
  IPR015911 Phosphoglycerate kinase, conserved site [PS00111] (19-29)
  IPR023214 HAD superfamily [G3DSA:3.40.50.1000] (43-176)
  IPR036043 Phosphoglycerate kinase superfamily [SSF53748] (10-78)
  IPR036412 HAD-like superfamily [SSF56784] (60-164)
  IPR050582 HAD-like hydrolase superfamily, SerB [PTHR43344] (62-164)

Organism: Gossypium darwinii (NCBI:txid34276)

Secondary structure (DSSP, 8-state):
-PPP--GGG--HHHHTT-EEEEE------B-TTS-BS--HHHHHHHHHHHHHHHTTPEEEEE---PPTTHHHHHHHHHHTT--EEEEEEEEHHHHHHHHHHHT--GGGEEEEPEEE-TTS-EEEE-TTSGGGSTTHHHHHHHHHHHHH--S-EEEE--SHHHHHHHTTT---SS----TT---EEEEE----

Foldseek 3Di:
DDDDDDLVNQDLVNQAPAADEDEFEPQADADPVRDGPDCVRVVVVVVSVCSSVVSHHHYDYDYDHDDPCPLVVLVVCVVVVAQEAEEELAELVRVVVVCVSSVHDSVRYQYWYWDADPSRHTPGIDPVRLSPDQLSSLVVQVVCCVVVVAPAEAEDEDDPSSVVNVVPDDPDDPDDPDPDGSYHYYYYDDDD